Protein AF-A0A3B7PZ11-F1 (afdb_monomer)

Nearest PDB structures (foldseek):
  8v60-assembly1_D  TM=2.626E-01  e=8.264E+00  Homo sapiens

Structure (mmCIF, N/CA/C/O backbone):
data_AF-A0A3B7PZ11-F1
#
_entry.id   AF-A0A3B7PZ11-F1
#
loop_
_atom_site.group_PDB
_atom_site.id
_atom_site.type_symbol
_atom_site.label_atom_id
_atom_site.label_alt_id
_atom_site.label_comp_id
_atom_site.label_asym_id
_atom_site.label_entity_id
_atom_site.label_seq_id
_atom_site.pdbx_PDB_ins_code
_atom_site.Cartn_x
_atom_site.Cartn_y
_atom_site.Cartn_z
_atom_site.occupancy
_atom_site.B_iso_or_equiv
_atom_site.auth_seq_id
_atom_site.auth_comp_id
_atom_site.auth_asym_id
_atom_site.auth_atom_id
_atom_site.pdbx_PDB_model_num
ATOM 1 N N . MET A 1 1 ? 49.950 3.683 -164.966 1.00 52.75 1 MET A N 1
ATOM 2 C CA . MET A 1 1 ? 50.814 4.399 -163.999 1.00 52.75 1 MET A CA 1
ATOM 3 C C . MET A 1 1 ? 50.062 5.358 -163.050 1.00 52.75 1 MET A C 1
ATOM 5 O O . MET A 1 1 ? 50.729 6.029 -162.282 1.00 52.75 1 MET A O 1
ATOM 9 N N . SER A 1 2 ? 48.715 5.424 -163.021 1.00 56.78 2 SER A N 1
ATOM 10 C CA . SER A 1 2 ? 47.979 6.385 -162.155 1.00 56.78 2 SER A CA 1
ATOM 11 C C . SER A 1 2 ? 47.309 5.754 -160.908 1.00 56.78 2 SER A C 1
ATOM 13 O O . SER A 1 2 ? 47.241 6.388 -159.862 1.00 56.78 2 SER A O 1
ATOM 15 N N . ASN A 1 3 ? 46.941 4.463 -160.940 1.00 56.62 3 ASN A N 1
ATOM 16 C CA . ASN A 1 3 ? 46.213 3.809 -159.832 1.00 56.62 3 ASN A CA 1
ATOM 17 C C . ASN A 1 3 ? 47.068 3.421 -158.606 1.00 56.62 3 ASN A C 1
ATOM 19 O O . ASN A 1 3 ? 46.523 3.255 -157.521 1.00 56.62 3 ASN A O 1
ATOM 23 N N . ILE A 1 4 ? 48.394 3.295 -158.739 1.00 61.28 4 ILE A N 1
ATOM 24 C CA . ILE A 1 4 ? 49.280 2.899 -157.622 1.00 61.28 4 ILE A CA 1
ATOM 25 C C . ILE A 1 4 ? 49.532 4.081 -156.668 1.00 61.28 4 ILE A C 1
ATOM 27 O O . ILE A 1 4 ? 49.616 3.892 -155.457 1.00 61.28 4 ILE A O 1
ATOM 31 N N . LEU A 1 5 ? 49.568 5.314 -157.190 1.00 60.91 5 LEU A N 1
ATOM 32 C CA . LEU A 1 5 ? 49.802 6.520 -156.390 1.00 60.91 5 LEU A CA 1
ATOM 33 C C . LEU A 1 5 ? 48.615 6.836 -155.454 1.00 60.91 5 LEU A C 1
ATOM 35 O O . LEU A 1 5 ? 48.817 7.256 -154.318 1.00 60.91 5 LEU A O 1
ATOM 39 N N . LEU A 1 6 ? 47.381 6.574 -155.905 1.00 63.22 6 LEU A N 1
ATOM 40 C CA . LEU A 1 6 ? 46.156 6.788 -155.119 1.00 63.22 6 LEU A CA 1
ATOM 41 C C . LEU A 1 6 ? 46.027 5.817 -153.934 1.00 63.22 6 LEU A C 1
ATOM 43 O O . LEU A 1 6 ? 45.588 6.220 -152.859 1.00 63.22 6 LEU A O 1
ATOM 47 N N . ILE A 1 7 ? 46.457 4.561 -154.095 1.00 65.62 7 ILE A N 1
ATOM 48 C CA . ILE A 1 7 ? 46.409 3.549 -153.025 1.00 65.62 7 ILE A CA 1
ATOM 49 C C . ILE A 1 7 ? 47.420 3.879 -151.916 1.00 65.62 7 ILE A C 1
ATOM 51 O O . ILE A 1 7 ? 47.103 3.760 -150.733 1.00 65.62 7 ILE A O 1
ATOM 55 N N . ILE A 1 8 ? 48.613 4.361 -152.282 1.00 67.88 8 ILE A N 1
ATOM 56 C CA . ILE A 1 8 ? 49.648 4.768 -151.319 1.00 67.88 8 ILE A CA 1
ATOM 57 C C . ILE A 1 8 ? 49.211 6.021 -150.542 1.00 67.88 8 ILE A C 1
ATOM 59 O O . ILE A 1 8 ? 49.402 6.087 -149.327 1.00 67.88 8 ILE A O 1
ATOM 63 N N . LEU A 1 9 ? 48.561 6.984 -151.205 1.00 69.81 9 LEU A N 1
ATOM 64 C CA . LEU A 1 9 ? 48.049 8.193 -150.550 1.00 69.81 9 LEU A CA 1
ATOM 65 C C . LEU A 1 9 ? 46.901 7.881 -149.569 1.00 69.81 9 LEU A C 1
ATOM 67 O O . LEU A 1 9 ? 46.863 8.429 -148.469 1.00 69.81 9 LEU A O 1
ATOM 71 N N . ALA A 1 10 ? 46.002 6.958 -149.928 1.00 70.25 10 ALA A N 1
ATOM 72 C CA . ALA A 1 10 ? 44.918 6.509 -149.053 1.00 70.25 10 ALA A CA 1
ATOM 73 C C . ALA A 1 10 ? 45.436 5.735 -147.825 1.00 70.25 10 ALA A C 1
ATOM 75 O O . ALA A 1 10 ? 44.941 5.941 -146.717 1.00 70.25 10 ALA A O 1
ATOM 76 N N . ALA A 1 11 ? 46.468 4.899 -147.993 1.00 70.56 11 ALA A N 1
ATOM 77 C CA . ALA A 1 11 ? 47.117 4.192 -146.888 1.00 70.56 11 ALA A CA 1
ATOM 78 C C . ALA A 1 11 ? 47.858 5.150 -145.935 1.00 70.56 11 ALA A C 1
ATOM 80 O O . ALA A 1 11 ? 47.769 4.996 -144.716 1.00 70.56 11 ALA A O 1
ATOM 81 N N . ALA A 1 12 ? 48.527 6.179 -146.469 1.00 73.31 12 ALA A N 1
ATOM 82 C CA . ALA A 1 12 ? 49.166 7.218 -145.664 1.00 73.31 12 ALA A CA 1
ATOM 83 C C . ALA A 1 12 ? 48.137 8.045 -144.873 1.00 73.31 12 ALA A C 1
ATOM 85 O O . ALA A 1 12 ? 48.329 8.283 -143.683 1.00 73.31 12 ALA A O 1
ATOM 86 N N . PHE A 1 13 ? 47.010 8.417 -145.493 1.00 76.25 13 PHE A N 1
ATOM 87 C CA . PHE A 1 13 ? 45.931 9.145 -144.818 1.00 76.25 13 PHE A CA 1
ATOM 88 C C . PHE A 1 13 ? 45.241 8.289 -143.741 1.00 76.25 13 PHE A C 1
ATOM 90 O O . PHE A 1 13 ? 44.966 8.777 -142.646 1.00 76.25 13 PHE A O 1
ATOM 97 N N . ALA A 1 14 ? 45.037 6.992 -143.996 1.00 74.62 14 ALA A N 1
ATOM 98 C CA . ALA A 1 14 ? 44.527 6.044 -143.004 1.00 74.62 14 ALA A CA 1
ATOM 99 C C . ALA A 1 14 ? 45.494 5.858 -141.819 1.00 74.62 14 ALA A C 1
ATOM 101 O O . ALA A 1 14 ? 45.055 5.823 -140.669 1.00 74.62 14 ALA A O 1
ATOM 102 N N . GLY A 1 15 ? 46.807 5.805 -142.076 1.00 75.56 15 GLY A N 1
ATOM 103 C CA . GLY A 1 15 ? 47.838 5.759 -141.035 1.00 75.56 15 GLY A CA 1
ATOM 104 C C . GLY A 1 15 ? 47.880 7.030 -140.181 1.00 75.56 15 GLY A C 1
ATOM 105 O O . GLY A 1 15 ? 47.999 6.950 -138.959 1.00 75.56 15 GLY A O 1
ATOM 106 N N . LEU A 1 16 ? 47.701 8.198 -140.803 1.00 78.69 16 LEU A N 1
ATOM 107 C CA . LEU A 1 16 ? 47.657 9.495 -140.119 1.00 78.69 16 LEU A CA 1
ATOM 108 C C . LEU A 1 16 ? 46.388 9.631 -139.259 1.00 78.69 16 LEU A C 1
ATOM 110 O O . LEU A 1 16 ? 46.466 10.042 -138.103 1.00 78.69 16 LEU A O 1
ATOM 114 N N . LEU A 1 17 ? 45.236 9.175 -139.762 1.00 77.44 17 LEU A N 1
ATOM 115 C CA . LEU A 1 17 ? 43.990 9.093 -138.991 1.00 77.44 17 LEU A CA 1
ATOM 116 C C . LEU A 1 17 ? 44.086 8.105 -137.818 1.00 77.44 17 LEU A C 1
ATOM 118 O O . LEU A 1 17 ? 43.577 8.395 -136.734 1.00 77.44 17 LEU A O 1
ATOM 122 N N . TYR A 1 18 ? 44.755 6.962 -137.999 1.00 81.25 18 TYR A N 1
ATOM 123 C CA . TYR A 1 18 ? 45.006 6.003 -136.920 1.00 81.25 18 TYR A CA 1
ATOM 124 C C . TYR A 1 18 ? 45.940 6.585 -135.852 1.00 81.25 18 TYR A C 1
ATOM 126 O O . TYR A 1 18 ? 45.649 6.481 -134.661 1.00 81.25 18 TYR A O 1
ATOM 134 N N . ALA A 1 19 ? 47.013 7.270 -136.260 1.00 77.88 19 ALA A N 1
ATOM 135 C CA . ALA A 1 19 ? 47.926 7.956 -135.349 1.00 77.88 19 ALA A CA 1
ATOM 136 C C . ALA A 1 19 ? 47.226 9.083 -134.572 1.00 77.88 19 ALA A C 1
ATOM 138 O O . ALA A 1 19 ? 47.410 9.175 -133.360 1.00 77.88 19 ALA A O 1
ATOM 139 N N . CYS A 1 20 ? 46.370 9.881 -135.221 1.00 79.75 20 CYS A N 1
ATOM 140 C CA . CYS A 1 20 ? 45.550 10.896 -134.553 1.00 79.75 20 CYS A CA 1
ATOM 141 C C . CYS A 1 20 ? 44.561 10.277 -133.558 1.00 79.75 20 CYS A C 1
ATOM 143 O O . CYS A 1 20 ? 44.468 10.761 -132.432 1.00 79.75 20 CYS A O 1
ATOM 145 N N . ARG A 1 21 ? 43.876 9.180 -133.916 1.00 79.62 21 ARG A N 1
ATOM 146 C CA . ARG A 1 21 ? 42.999 8.450 -132.980 1.00 79.62 21 ARG A CA 1
ATOM 147 C C . ARG A 1 21 ? 43.772 7.892 -131.786 1.00 79.62 21 ARG A C 1
ATOM 149 O O . ARG A 1 21 ? 43.295 7.996 -130.660 1.00 79.62 21 ARG A O 1
ATOM 156 N N . LEU A 1 22 ? 44.967 7.348 -132.012 1.00 82.31 22 LEU A N 1
ATOM 157 C CA . LEU A 1 22 ? 45.831 6.822 -130.954 1.00 82.31 22 LEU A CA 1
ATOM 158 C C . LEU A 1 22 ? 46.336 7.939 -130.027 1.00 82.31 22 LEU A C 1
ATOM 160 O O . LEU A 1 22 ? 46.362 7.766 -128.810 1.00 82.31 22 LEU A O 1
ATOM 164 N N . LEU A 1 23 ? 46.713 9.094 -130.582 1.00 79.75 23 LEU A N 1
ATOM 165 C CA . LEU A 1 23 ? 47.108 10.275 -129.808 1.00 79.75 23 LEU A CA 1
ATOM 166 C C . LEU A 1 23 ? 45.938 10.825 -128.990 1.00 79.75 23 LEU A C 1
ATOM 168 O O . LEU A 1 23 ? 46.117 11.160 -127.822 1.00 79.75 23 LEU A O 1
ATOM 172 N N . GLN A 1 24 ? 44.740 10.858 -129.572 1.00 81.31 24 GLN A N 1
ATOM 173 C CA . GLN A 1 24 ? 43.522 11.293 -128.896 1.00 81.31 24 GLN A CA 1
ATOM 174 C C . GLN A 1 24 ? 43.133 10.334 -127.760 1.00 81.31 24 GLN A C 1
ATOM 176 O O . GLN A 1 24 ? 42.828 10.796 -126.664 1.00 81.31 24 GLN A O 1
ATOM 181 N N . GLN A 1 25 ? 43.245 9.015 -127.966 1.00 81.94 25 GLN A N 1
ATOM 182 C CA . GLN A 1 25 ? 43.071 8.012 -126.906 1.00 81.94 25 GLN A CA 1
ATOM 183 C C . GLN A 1 25 ? 44.105 8.165 -125.786 1.00 81.94 25 GLN A C 1
ATOM 185 O O . GLN A 1 25 ? 43.743 8.125 -124.613 1.00 81.94 25 GLN A O 1
ATOM 190 N N . LYS A 1 26 ? 45.385 8.382 -126.119 1.00 80.50 26 LYS A N 1
ATOM 191 C CA . LYS A 1 26 ? 46.429 8.644 -125.114 1.00 80.50 26 LYS A CA 1
ATOM 192 C C . LYS A 1 26 ? 46.150 9.922 -124.326 1.00 80.50 26 LYS A C 1
ATOM 194 O O . LYS A 1 26 ? 46.357 9.935 -123.118 1.00 80.50 26 LYS A O 1
ATOM 199 N N . HIS A 1 27 ? 45.663 10.974 -124.982 1.00 82.56 27 HIS A N 1
ATOM 200 C CA . HIS A 1 27 ? 45.311 12.228 -124.321 1.00 82.56 27 HIS A CA 1
ATOM 201 C C . HIS A 1 27 ? 44.108 12.062 -123.381 1.00 82.56 27 HIS A C 1
ATOM 203 O O . HIS A 1 27 ? 44.165 12.521 -122.245 1.00 82.56 27 HIS A O 1
ATOM 209 N N . GLN A 1 28 ? 43.071 11.332 -123.805 1.00 83.19 28 GLN A N 1
ATOM 210 C CA . GLN A 1 28 ? 41.925 10.983 -122.957 1.00 83.19 28 GLN A CA 1
ATOM 211 C C . GLN A 1 28 ? 42.337 10.126 -121.753 1.00 83.19 28 GLN A C 1
ATOM 213 O O . GLN A 1 28 ? 41.872 10.366 -120.643 1.00 83.19 28 GLN A O 1
ATOM 218 N N . LEU A 1 29 ? 43.241 9.160 -121.947 1.00 84.81 29 LEU A N 1
ATOM 219 C CA . LEU A 1 29 ? 43.759 8.324 -120.861 1.00 84.81 29 LEU A CA 1
ATOM 220 C C . LEU A 1 29 ? 44.586 9.159 -119.875 1.00 84.81 29 LEU A C 1
ATOM 222 O O . LEU A 1 29 ? 44.398 9.031 -118.671 1.00 84.81 29 LEU A O 1
ATOM 226 N N . LEU A 1 30 ? 45.445 10.059 -120.364 1.00 83.62 30 LEU A N 1
ATOM 227 C CA . LEU A 1 30 ? 46.204 10.984 -119.516 1.00 83.62 30 LEU A CA 1
ATOM 228 C C . LEU A 1 30 ? 45.288 11.923 -118.720 1.00 83.62 30 LEU A C 1
ATOM 230 O O . LEU A 1 30 ? 45.523 12.118 -117.531 1.00 83.62 30 LEU A O 1
ATOM 234 N N . GLN A 1 31 ? 44.228 12.452 -119.336 1.00 85.31 31 GLN A N 1
ATOM 235 C CA . GLN A 1 31 ? 43.225 13.268 -118.644 1.00 85.31 31 GLN A CA 1
ATOM 236 C C . GLN A 1 31 ? 42.484 12.462 -117.573 1.00 85.31 31 GLN A C 1
ATOM 238 O O . GLN A 1 31 ? 42.406 12.911 -116.434 1.00 85.31 31 GLN A O 1
ATOM 243 N N . ALA A 1 32 ? 42.033 11.244 -117.888 1.00 85.50 32 ALA A N 1
ATOM 244 C CA . ALA A 1 32 ? 41.387 10.361 -116.917 1.00 85.50 32 ALA A CA 1
ATOM 245 C C . ALA A 1 32 ? 42.328 9.986 -115.757 1.00 85.50 32 ALA A C 1
ATOM 247 O O . ALA A 1 32 ? 41.913 9.952 -114.600 1.00 85.50 32 ALA A O 1
ATOM 248 N N . LEU A 1 33 ? 43.613 9.748 -116.040 1.00 87.06 33 LEU A N 1
ATOM 249 C CA . LEU A 1 33 ? 44.626 9.476 -115.020 1.00 87.06 33 LEU A CA 1
ATOM 250 C C . LEU A 1 33 ? 44.852 10.699 -114.119 1.00 87.06 33 LEU A C 1
ATOM 252 O O . LEU A 1 33 ? 44.964 10.555 -112.904 1.00 87.06 33 LEU A O 1
ATOM 256 N N . GLN A 1 34 ? 44.891 11.898 -114.700 1.00 89.06 34 GLN A N 1
ATOM 257 C CA . GLN A 1 34 ? 45.070 13.148 -113.966 1.00 89.06 34 GLN A CA 1
ATOM 258 C C . GLN A 1 34 ? 43.835 13.502 -113.129 1.00 89.06 34 GLN A C 1
ATOM 260 O O . GLN A 1 34 ? 43.978 13.928 -111.986 1.00 89.06 34 GLN A O 1
ATOM 265 N N . GLU A 1 35 ? 42.628 13.261 -113.642 1.00 88.31 35 GLU A N 1
ATOM 266 C CA . GLU A 1 35 ? 41.387 13.364 -112.871 1.00 88.31 35 GLU A CA 1
ATOM 267 C C . GLU A 1 35 ? 41.363 12.374 -111.707 1.00 88.31 35 GLU A C 1
ATOM 269 O O . GLU A 1 35 ? 41.045 12.770 -110.588 1.00 88.31 35 GLU A O 1
ATOM 274 N N . ASN A 1 36 ? 41.761 11.118 -111.927 1.00 90.19 36 ASN A N 1
ATOM 275 C CA . ASN A 1 36 ? 41.859 10.119 -110.862 1.00 90.19 36 ASN A CA 1
ATOM 276 C C . ASN A 1 36 ? 42.898 10.511 -109.808 1.00 90.19 36 ASN A C 1
ATOM 278 O O . ASN A 1 36 ? 42.631 10.391 -108.616 1.00 90.19 36 ASN A O 1
ATOM 282 N N . PHE A 1 37 ? 44.058 11.026 -110.224 1.00 90.94 37 PHE A N 1
ATOM 283 C CA . PHE A 1 37 ? 45.081 11.506 -109.297 1.00 90.94 37 PHE A CA 1
ATOM 284 C C . PHE A 1 37 ? 44.584 12.707 -108.482 1.00 90.94 37 PHE A C 1
ATOM 286 O O . PHE A 1 37 ? 44.794 12.767 -107.273 1.00 90.94 37 PHE A O 1
ATOM 293 N N . ASN A 1 38 ? 43.868 13.639 -109.116 1.00 90.19 38 ASN A N 1
ATOM 294 C CA . ASN A 1 38 ? 43.260 14.779 -108.434 1.00 90.19 38 ASN A CA 1
ATOM 295 C C . ASN A 1 38 ? 42.155 14.346 -107.457 1.00 90.19 38 ASN A C 1
ATOM 297 O O . ASN A 1 38 ? 42.093 14.881 -106.352 1.00 90.19 38 ASN A O 1
ATOM 301 N N . ARG A 1 39 ? 41.322 13.360 -107.826 1.00 91.12 39 ARG A N 1
ATOM 302 C CA . ARG A 1 39 ? 40.312 12.765 -106.934 1.00 91.12 39 ARG A CA 1
ATOM 303 C C . ARG A 1 39 ? 40.964 12.092 -105.734 1.00 91.12 39 ARG A C 1
ATOM 305 O O . ARG A 1 39 ? 40.633 12.454 -104.615 1.00 91.12 39 ARG A O 1
ATOM 312 N N . ALA A 1 40 ? 41.954 11.229 -105.958 1.00 87.56 40 ALA A N 1
ATOM 313 C CA . ALA A 1 40 ? 42.695 10.568 -104.886 1.00 87.56 40 ALA A CA 1
ATOM 314 C C . ALA A 1 40 ? 43.374 11.580 -103.947 1.00 87.56 40 ALA A C 1
ATOM 316 O O . ALA A 1 40 ? 43.387 11.401 -102.734 1.00 87.56 40 ALA A O 1
ATOM 317 N N . ARG A 1 41 ? 43.901 12.687 -104.489 1.00 91.44 41 ARG A N 1
ATOM 318 C CA . ARG A 1 41 ? 44.492 13.767 -103.689 1.00 91.44 41 ARG A CA 1
ATOM 319 C C . ARG A 1 41 ? 43.443 14.524 -102.868 1.00 91.44 41 ARG A C 1
ATOM 321 O O . ARG A 1 41 ? 43.722 14.898 -101.732 1.00 91.44 41 ARG A O 1
ATOM 328 N N . CYS A 1 42 ? 42.250 14.734 -103.423 1.00 91.19 42 CYS A N 1
ATOM 329 C CA . CYS A 1 42 ? 41.131 15.342 -102.709 1.00 91.19 42 CYS A CA 1
ATOM 330 C C . CYS A 1 42 ? 40.619 14.421 -101.590 1.00 91.19 42 CYS A C 1
ATOM 332 O O . CYS A 1 42 ? 40.499 14.869 -100.453 1.00 91.19 42 CYS A O 1
ATOM 334 N N . GLU A 1 43 ? 40.424 13.134 -101.871 1.00 92.31 43 GLU A N 1
ATOM 335 C CA . GLU A 1 43 ? 40.044 12.120 -100.879 1.00 92.31 43 GLU A CA 1
ATOM 336 C C . GLU A 1 43 ? 41.079 12.013 -99.755 1.00 92.31 43 GLU A C 1
ATOM 338 O O . GLU A 1 43 ? 40.713 12.029 -98.582 1.00 92.31 43 GLU A O 1
ATOM 343 N N . LEU A 1 44 ? 42.376 12.002 -100.087 1.00 92.06 44 LEU A N 1
ATOM 344 C CA . LEU A 1 44 ? 43.445 12.000 -99.088 1.00 92.06 44 LEU A CA 1
ATOM 345 C C . LEU A 1 44 ? 43.369 13.241 -98.189 1.00 92.06 44 LEU A C 1
ATOM 347 O O . LEU A 1 44 ? 43.416 13.111 -96.971 1.00 92.06 44 LEU A O 1
ATOM 351 N N . SER A 1 45 ? 43.170 14.429 -98.771 1.00 90.00 45 SER A N 1
ATOM 352 C CA . SER A 1 45 ? 43.031 15.666 -97.989 1.00 90.00 45 SER A CA 1
ATOM 353 C C . SER A 1 45 ? 41.783 15.675 -97.094 1.00 90.00 45 SER A C 1
ATOM 355 O O . SER A 1 45 ? 41.823 16.196 -95.981 1.00 90.00 45 SER A O 1
ATOM 357 N N . GLN A 1 46 ? 40.681 15.064 -97.545 1.00 92.81 46 GLN A N 1
ATOM 358 C CA . GLN A 1 46 ? 39.462 14.911 -96.747 1.00 92.81 46 GLN A CA 1
ATOM 359 C C . GLN A 1 46 ? 39.681 13.936 -95.589 1.00 92.81 46 GLN A C 1
ATOM 361 O O . GLN A 1 46 ? 39.280 14.230 -94.465 1.00 92.81 46 GLN A O 1
ATOM 366 N N . HIS A 1 47 ? 40.358 12.813 -95.830 1.00 90.44 47 HIS A N 1
ATOM 367 C CA . HIS A 1 47 ? 40.723 11.865 -94.780 1.00 90.44 47 HIS A CA 1
ATOM 368 C C . HIS A 1 47 ? 41.705 12.462 -93.766 1.00 90.44 47 HIS A C 1
ATOM 370 O O . HIS A 1 47 ? 41.554 12.226 -92.569 1.00 90.44 47 HIS A O 1
ATOM 376 N N . GLU A 1 48 ? 42.673 13.268 -94.206 1.00 91.56 48 GLU A N 1
ATOM 377 C CA . GLU A 1 48 ? 43.573 14.004 -93.311 1.00 91.56 48 GLU A CA 1
ATOM 378 C C . GLU A 1 48 ? 42.800 15.002 -92.435 1.00 91.56 48 GLU A C 1
ATOM 380 O O . GLU A 1 48 ? 43.024 15.053 -91.223 1.00 91.56 48 GLU A O 1
ATOM 385 N N . ALA A 1 49 ? 41.840 15.737 -93.009 1.00 90.12 49 ALA A N 1
ATOM 386 C CA . ALA A 1 49 ? 40.976 16.649 -92.260 1.00 90.12 49 ALA A CA 1
ATOM 387 C C . ALA A 1 49 ? 40.101 15.907 -91.232 1.00 90.12 49 ALA A C 1
ATOM 389 O O . ALA A 1 49 ? 40.072 16.292 -90.064 1.00 90.12 49 ALA A O 1
ATOM 390 N N . GLN A 1 50 ? 39.463 14.802 -91.634 1.00 92.19 50 GLN A N 1
ATOM 391 C CA . GLN A 1 50 ? 38.671 13.944 -90.742 1.00 92.19 50 GLN A CA 1
ATOM 392 C C . GLN A 1 50 ? 39.523 13.333 -89.626 1.00 92.19 50 GLN A C 1
ATOM 394 O O . GLN A 1 50 ? 39.101 13.291 -88.473 1.00 92.19 50 GLN A O 1
ATOM 399 N N . SER A 1 51 ? 40.744 12.887 -89.933 1.00 90.44 51 SER A N 1
ATOM 400 C CA . SER A 1 51 ? 41.672 12.388 -88.916 1.00 90.44 51 SER A CA 1
ATOM 401 C C . SER A 1 51 ? 42.083 13.492 -87.941 1.00 90.44 51 SER A C 1
ATOM 403 O O . SER A 1 51 ? 42.283 13.206 -86.761 1.00 90.44 51 SER A O 1
ATOM 405 N N . GLY A 1 52 ? 42.218 14.734 -88.412 1.00 91.81 52 GLY A N 1
ATOM 406 C CA . GLY A 1 52 ? 42.470 15.900 -87.569 1.00 91.81 52 GLY A CA 1
ATOM 407 C C . GLY A 1 52 ? 41.314 16.187 -86.610 1.00 91.81 52 GLY A C 1
ATOM 408 O O . GLY A 1 52 ? 41.544 16.356 -85.412 1.00 91.81 52 GLY A O 1
ATOM 409 N N . GLU A 1 53 ? 40.080 16.178 -87.116 1.00 93.31 53 GLU A N 1
ATOM 410 C CA . GLU A 1 53 ? 38.861 16.383 -86.326 1.00 93.31 53 GLU A CA 1
ATOM 411 C C . GLU A 1 53 ? 38.669 15.274 -85.282 1.00 93.31 53 GLU A C 1
ATOM 413 O O . GLU A 1 53 ? 38.513 15.556 -84.094 1.00 93.31 53 GLU A O 1
ATOM 418 N N . LEU A 1 54 ? 38.823 14.010 -85.681 1.00 92.44 54 LEU A N 1
ATOM 419 C CA . LEU A 1 54 ? 38.724 12.872 -84.767 1.00 92.44 54 LEU A CA 1
ATOM 420 C C . LEU A 1 54 ? 39.807 12.914 -83.675 1.00 92.44 54 LEU A C 1
ATOM 422 O O . LEU A 1 54 ? 39.540 12.629 -82.508 1.00 92.44 54 LEU A O 1
ATOM 426 N N . ASN A 1 55 ? 41.037 13.311 -84.018 1.00 94.00 55 ASN A N 1
ATOM 427 C CA . ASN A 1 55 ? 42.108 13.490 -83.033 1.00 94.00 55 ASN A CA 1
ATOM 428 C C . ASN A 1 55 ? 41.800 14.619 -82.041 1.00 94.00 55 ASN A C 1
ATOM 430 O O . ASN A 1 55 ? 42.138 14.513 -80.855 1.00 94.00 55 ASN A O 1
ATOM 434 N N . TYR A 1 56 ? 41.151 15.689 -82.502 1.00 93.62 56 TYR A N 1
ATOM 435 C CA . TYR A 1 56 ? 40.680 16.756 -81.630 1.00 93.62 56 TYR A CA 1
ATOM 436 C C . TYR A 1 56 ? 39.605 16.245 -80.659 1.00 93.62 56 TYR A C 1
ATOM 438 O O . TYR A 1 56 ? 39.741 16.448 -79.450 1.00 93.62 56 TYR A O 1
ATOM 446 N N . GLU A 1 57 ? 38.607 15.502 -81.142 1.00 94.19 57 GLU A N 1
ATOM 447 C CA . GLU A 1 57 ? 37.569 14.892 -80.297 1.00 94.19 57 GLU A CA 1
ATOM 448 C C . GLU A 1 57 ? 38.148 13.921 -79.260 1.00 94.19 57 GLU A C 1
ATOM 450 O O . GLU A 1 57 ? 37.827 14.009 -78.073 1.00 94.19 57 GLU A O 1
ATOM 455 N N . ILE A 1 58 ? 39.073 13.045 -79.668 1.00 94.38 58 ILE A N 1
ATOM 456 C CA . ILE A 1 58 ? 39.782 12.128 -78.760 1.00 94.38 58 ILE A CA 1
ATOM 457 C C . ILE A 1 58 ? 40.519 12.909 -77.667 1.00 94.38 58 ILE A C 1
ATOM 459 O O . ILE A 1 58 ? 40.535 12.502 -76.500 1.00 94.38 58 ILE A O 1
ATOM 463 N N . THR A 1 59 ? 41.124 14.043 -78.022 1.00 93.44 59 THR A N 1
ATOM 464 C CA . THR A 1 59 ? 41.832 14.897 -77.063 1.00 93.44 59 THR A CA 1
ATOM 465 C C . THR A 1 59 ? 40.859 15.549 -76.079 1.00 93.44 59 THR A C 1
ATOM 467 O O . THR A 1 59 ? 41.119 15.538 -74.875 1.00 93.44 59 THR A O 1
ATOM 470 N N . GLN A 1 60 ? 39.712 16.044 -76.552 1.00 94.19 60 GLN A N 1
ATOM 471 C CA . GLN A 1 60 ? 38.661 16.604 -75.695 1.00 94.19 60 GLN A CA 1
ATOM 472 C C . GLN A 1 60 ? 38.099 15.561 -74.724 1.00 94.19 60 GLN A C 1
ATOM 474 O O . GLN A 1 60 ? 38.058 15.798 -73.515 1.00 94.19 60 GLN A O 1
ATOM 479 N N . LEU A 1 61 ? 37.752 14.371 -75.219 1.00 93.38 61 LEU A N 1
ATOM 480 C CA . LEU A 1 61 ? 37.268 13.266 -74.388 1.00 93.38 61 LEU A CA 1
ATOM 481 C C . LEU A 1 61 ? 38.306 12.838 -73.346 1.00 93.38 61 LEU A C 1
ATOM 483 O O . LEU A 1 61 ? 37.955 12.548 -72.204 1.00 93.38 61 LEU A O 1
ATOM 487 N N . ARG A 1 62 ? 39.600 12.856 -73.690 1.00 95.00 62 ARG A N 1
ATOM 488 C CA . ARG A 1 62 ? 40.681 12.571 -72.736 1.00 95.00 62 ARG A CA 1
ATOM 489 C C . ARG A 1 62 ? 40.755 13.612 -71.618 1.00 95.00 62 ARG A C 1
ATOM 491 O O . ARG A 1 62 ? 40.962 13.233 -70.465 1.00 95.00 62 ARG A O 1
ATOM 498 N N . ILE A 1 63 ? 40.591 14.895 -71.940 1.00 92.88 63 ILE A N 1
ATOM 499 C CA . ILE A 1 63 ? 40.573 15.984 -70.950 1.00 92.88 63 ILE A CA 1
ATOM 500 C C . ILE A 1 63 ? 39.343 15.868 -70.040 1.00 92.88 63 ILE A C 1
ATOM 502 O O . ILE A 1 63 ? 39.447 16.060 -68.830 1.00 92.88 63 ILE A O 1
ATOM 506 N N . GLN A 1 64 ? 38.183 15.504 -70.586 1.00 94.38 64 GLN A N 1
ATOM 507 C CA . GLN A 1 64 ? 36.987 15.249 -69.781 1.00 94.38 64 GLN A CA 1
ATOM 508 C C . GLN A 1 64 ? 37.175 14.031 -68.870 1.00 94.38 64 GLN A C 1
ATOM 510 O O . GLN A 1 64 ? 36.917 14.106 -67.674 1.00 94.38 64 GLN A O 1
ATOM 515 N N . ALA A 1 65 ? 37.702 12.924 -69.395 1.00 91.00 65 ALA A N 1
ATOM 516 C CA . ALA A 1 65 ? 37.981 11.735 -68.597 1.00 91.00 65 ALA A CA 1
ATOM 517 C C . ALA A 1 65 ? 38.990 12.021 -67.471 1.00 91.00 65 ALA A C 1
ATOM 519 O O . ALA A 1 65 ? 38.830 11.521 -66.355 1.00 91.00 65 ALA A O 1
ATOM 520 N N . SER A 1 66 ? 40.012 12.846 -67.726 1.00 89.31 66 SER A N 1
ATOM 521 C CA . SER A 1 66 ? 40.962 13.243 -66.685 1.00 89.31 66 SER A CA 1
ATOM 522 C C . SER A 1 66 ? 40.328 14.162 -65.640 1.00 89.31 66 SER A C 1
ATOM 524 O O . SER A 1 66 ? 40.573 13.964 -64.449 1.00 89.31 66 SER A O 1
ATOM 526 N N . SER A 1 67 ? 39.478 15.114 -66.037 1.00 91.31 67 SER A N 1
ATOM 527 C CA . SER A 1 67 ? 38.796 16.013 -65.098 1.00 91.31 67 SER A CA 1
ATOM 528 C C . SER A 1 67 ? 37.795 15.265 -64.210 1.00 91.31 67 SER A C 1
ATOM 530 O O . SER A 1 67 ? 37.813 15.445 -62.990 1.00 91.31 67 SER A O 1
ATOM 532 N N . LEU A 1 68 ? 37.016 14.344 -64.785 1.00 89.62 68 LEU A N 1
ATOM 533 C CA . LEU A 1 68 ? 36.136 13.424 -64.059 1.00 89.62 68 LEU A CA 1
ATOM 534 C C . LEU A 1 68 ? 36.924 12.535 -63.094 1.00 89.62 68 LEU A C 1
ATOM 536 O O . LEU A 1 68 ? 36.526 12.378 -61.943 1.00 89.62 68 LEU A O 1
ATOM 540 N N . LYS A 1 69 ? 38.084 12.009 -63.508 1.00 89.88 69 LYS A N 1
ATOM 541 C CA . LYS A 1 69 ? 38.958 11.219 -62.626 1.00 89.88 69 LYS A CA 1
ATOM 542 C C . LYS A 1 69 ? 39.485 12.038 -61.446 1.00 89.88 69 LYS A C 1
ATOM 544 O O . LYS A 1 69 ? 39.553 11.533 -60.329 1.00 89.88 69 LYS A O 1
ATOM 549 N N . VAL A 1 70 ? 39.835 13.306 -61.664 1.00 87.50 70 VAL A N 1
ATOM 550 C CA . VAL A 1 70 ? 40.248 14.213 -60.582 1.00 87.50 70 VAL A CA 1
ATOM 551 C C . VAL A 1 70 ? 39.089 14.486 -59.624 1.00 87.50 70 VAL A C 1
ATOM 553 O O . VAL A 1 70 ? 39.297 14.463 -58.414 1.00 87.50 70 VAL A O 1
ATOM 556 N N . GLN A 1 71 ? 37.873 14.712 -60.128 1.00 86.56 71 GLN A N 1
ATOM 557 C CA . GLN A 1 71 ? 36.687 14.867 -59.280 1.00 86.56 71 GLN A CA 1
ATOM 558 C C . GLN A 1 71 ? 36.393 13.593 -58.481 1.00 86.56 71 GLN A C 1
ATOM 560 O O . GLN A 1 71 ? 36.190 13.674 -57.273 1.00 86.56 71 GLN A O 1
ATOM 565 N N . LEU A 1 72 ? 36.468 12.419 -59.111 1.00 87.31 72 LEU A N 1
ATOM 566 C CA . LEU A 1 72 ? 36.305 11.128 -58.443 1.00 87.31 72 LEU A CA 1
ATOM 567 C C . LEU A 1 72 ? 37.321 10.950 -57.306 1.00 87.31 72 LEU A C 1
ATOM 569 O O . LEU A 1 72 ? 36.939 10.567 -56.207 1.00 87.31 72 LEU A O 1
ATOM 573 N N . ASN A 1 73 ? 38.590 11.298 -57.534 1.00 84.25 73 ASN A N 1
ATOM 574 C CA . ASN A 1 73 ? 39.628 11.243 -56.501 1.00 84.25 73 ASN A CA 1
ATOM 575 C C . ASN A 1 73 ? 39.388 12.238 -55.356 1.00 84.25 73 ASN A C 1
ATOM 577 O O . ASN A 1 73 ? 39.789 11.976 -54.227 1.00 84.25 73 ASN A O 1
ATOM 581 N N . LYS A 1 74 ? 38.747 13.386 -55.618 1.00 82.31 74 LYS A N 1
ATOM 582 C CA . LYS A 1 74 ? 38.315 14.296 -54.545 1.00 82.31 74 LYS A CA 1
ATOM 583 C C . LYS A 1 74 ? 37.198 13.662 -53.715 1.00 82.31 74 LYS A C 1
ATOM 585 O O . LYS A 1 74 ? 37.245 13.746 -52.497 1.00 82.31 74 LYS A O 1
ATOM 590 N N . PHE A 1 75 ? 36.232 12.996 -54.349 1.00 81.75 75 PHE A N 1
ATOM 591 C CA . PHE A 1 75 ? 35.141 12.320 -53.639 1.00 81.75 75 PHE A CA 1
ATOM 592 C C . PHE A 1 75 ? 35.589 11.048 -52.909 1.00 81.75 75 PHE A C 1
ATOM 594 O O . PHE A 1 75 ? 35.100 10.781 -51.816 1.00 81.75 75 PHE A O 1
ATOM 601 N N . SER A 1 76 ? 36.570 10.308 -53.437 1.00 77.50 76 SER A N 1
ATOM 602 C CA . SER A 1 76 ? 37.107 9.109 -52.778 1.00 77.50 76 SER A CA 1
ATOM 603 C C . SER A 1 76 ? 37.749 9.420 -51.427 1.00 77.50 76 SER A C 1
ATOM 605 O O . SER A 1 76 ? 37.793 8.556 -50.555 1.00 77.50 76 SER A O 1
ATOM 607 N N . GLN A 1 77 ? 38.221 10.657 -51.224 1.00 79.94 77 GLN A N 1
ATOM 608 C CA . GLN A 1 77 ? 38.726 11.100 -49.927 1.00 79.94 77 GLN A CA 1
ATOM 609 C C . GLN A 1 77 ? 37.653 11.031 -48.840 1.00 79.94 77 GLN A C 1
ATOM 611 O O . GLN A 1 77 ? 38.022 10.862 -47.689 1.00 79.94 77 GLN A O 1
ATOM 616 N N . TYR A 1 78 ? 36.361 11.087 -49.176 1.00 84.56 78 TYR A N 1
ATOM 617 C CA . TYR A 1 78 ? 35.248 11.074 -48.221 1.00 84.56 78 TYR A CA 1
ATOM 618 C C . TYR A 1 78 ? 34.687 9.677 -47.917 1.00 84.56 78 TYR A C 1
ATOM 620 O O . TYR A 1 78 ? 33.707 9.573 -47.185 1.00 84.56 78 TYR A O 1
ATOM 628 N N . GLN A 1 79 ? 35.304 8.596 -48.409 1.00 83.44 79 GLN A N 1
ATOM 629 C CA . GLN A 1 79 ? 34.842 7.228 -48.126 1.00 83.44 79 GLN A CA 1
ATOM 630 C C . GLN A 1 79 ? 34.746 6.942 -46.616 1.00 83.44 79 GLN A C 1
ATOM 632 O O . GLN A 1 79 ? 33.769 6.367 -46.148 1.00 83.44 79 GLN A O 1
ATOM 637 N N . HIS A 1 80 ? 35.708 7.448 -45.841 1.00 85.62 80 HIS A N 1
ATOM 638 C CA . HIS A 1 80 ? 35.719 7.309 -44.386 1.00 85.62 80 HIS A CA 1
ATOM 639 C C . HIS A 1 80 ? 34.495 7.944 -43.706 1.00 85.62 80 HIS A C 1
ATOM 641 O O . HIS A 1 80 ? 34.089 7.478 -42.649 1.00 85.62 80 HIS A O 1
ATOM 647 N N . VAL A 1 81 ? 33.893 8.988 -44.289 1.00 86.38 81 VAL A N 1
ATOM 648 C CA . VAL A 1 81 ? 32.681 9.619 -43.741 1.00 86.38 81 VAL A CA 1
ATOM 649 C C . VAL A 1 81 ? 31.488 8.675 -43.877 1.00 86.38 81 VAL A C 1
ATOM 651 O O . VAL A 1 81 ? 30.751 8.500 -42.914 1.00 86.38 81 VAL A O 1
ATOM 654 N N . VAL A 1 82 ? 31.350 8.006 -45.026 1.00 86.19 82 VAL A N 1
ATOM 655 C CA . VAL A 1 82 ? 30.294 7.006 -45.264 1.00 86.19 82 VAL A CA 1
ATOM 656 C C . VAL A 1 82 ? 30.449 5.815 -44.315 1.00 86.19 82 VAL A C 1
ATOM 658 O O . VAL A 1 82 ? 29.473 5.360 -43.716 1.00 86.19 82 VAL A O 1
ATOM 661 N N . ASP A 1 83 ? 31.684 5.352 -44.118 1.00 89.44 83 ASP A N 1
ATOM 662 C CA . ASP A 1 83 ? 31.976 4.249 -43.200 1.00 89.44 83 ASP A CA 1
ATOM 663 C C . ASP A 1 83 ? 31.662 4.644 -41.739 1.00 89.44 83 ASP A C 1
ATOM 665 O O . ASP A 1 83 ? 31.089 3.856 -40.979 1.00 89.44 83 ASP A O 1
ATOM 669 N N . ILE A 1 84 ? 31.970 5.889 -41.343 1.00 89.25 84 ILE A N 1
ATOM 670 C CA . ILE A 1 84 ? 31.610 6.440 -40.027 1.00 89.25 84 ILE A CA 1
ATOM 671 C C . ILE A 1 84 ? 30.089 6.551 -39.877 1.00 89.25 84 ILE A C 1
ATOM 673 O O . ILE A 1 84 ? 29.567 6.195 -38.822 1.00 89.25 84 ILE A O 1
ATOM 677 N N . GLU A 1 85 ? 29.358 7.002 -40.898 1.00 92.88 85 GLU A N 1
ATOM 678 C CA . GLU A 1 85 ? 27.893 7.074 -40.860 1.00 92.88 85 GLU A CA 1
ATOM 679 C C . GLU A 1 85 ? 27.268 5.692 -40.646 1.00 92.88 85 GLU A C 1
ATOM 681 O O . GLU A 1 85 ? 26.424 5.525 -39.762 1.00 92.88 85 GLU A O 1
ATOM 686 N N . GLN A 1 86 ? 27.727 4.673 -41.379 1.00 92.44 86 GLN A N 1
ATOM 687 C CA . GLN A 1 86 ? 27.285 3.290 -41.176 1.00 92.44 86 GLN A CA 1
ATOM 688 C C . GLN A 1 86 ? 27.631 2.769 -39.780 1.00 92.44 86 GLN A C 1
ATOM 690 O O . GLN A 1 86 ? 26.804 2.111 -39.136 1.00 92.44 86 GLN A O 1
ATOM 695 N N . TYR A 1 87 ? 28.823 3.087 -39.275 1.00 93.75 87 TYR A N 1
ATOM 696 C CA . TYR A 1 87 ? 29.216 2.732 -37.917 1.00 93.75 87 TYR A CA 1
ATOM 697 C C . TYR A 1 87 ? 28.308 3.396 -36.871 1.00 93.75 87 TYR A C 1
ATOM 699 O O . TYR A 1 87 ? 27.804 2.715 -35.977 1.00 93.75 87 TYR A O 1
ATOM 707 N N . VAL A 1 88 ? 28.033 4.697 -36.997 1.00 94.19 88 VAL A N 1
ATOM 708 C CA . VAL A 1 88 ? 27.147 5.444 -36.089 1.00 94.19 88 VAL A CA 1
ATOM 709 C C . VAL A 1 88 ? 25.725 4.887 -36.127 1.00 94.19 88 VAL A C 1
ATOM 711 O O . VAL A 1 88 ? 25.135 4.676 -35.068 1.00 94.19 88 VAL A O 1
ATOM 714 N N . LEU A 1 89 ? 25.189 4.582 -37.314 1.00 94.81 89 LEU A N 1
ATOM 715 C CA . LEU A 1 89 ? 23.877 3.943 -37.463 1.00 94.81 89 LEU A CA 1
ATOM 716 C C . LEU A 1 89 ? 23.830 2.589 -36.750 1.00 94.81 89 LEU A C 1
ATOM 718 O O . LEU A 1 89 ? 22.905 2.322 -35.984 1.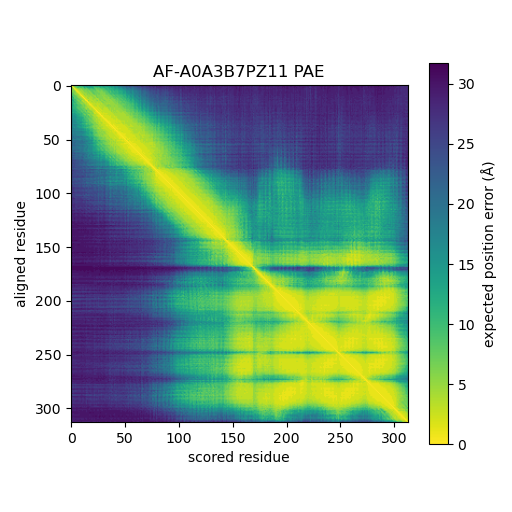00 94.81 89 LEU A O 1
ATOM 722 N N . THR A 1 90 ? 24.858 1.763 -36.934 1.00 94.44 90 THR A N 1
ATOM 723 C CA . THR A 1 90 ? 24.950 0.450 -36.282 1.00 94.44 90 THR A CA 1
ATOM 724 C C . THR A 1 90 ? 25.031 0.588 -34.763 1.00 94.44 90 THR A C 1
ATOM 726 O O . THR A 1 90 ? 24.324 -0.109 -34.036 1.00 94.44 90 THR A O 1
ATOM 729 N N . ARG A 1 91 ? 25.849 1.521 -34.259 1.00 94.44 91 ARG A N 1
ATOM 730 C CA . ARG A 1 91 ? 25.972 1.790 -32.819 1.00 94.44 91 ARG A CA 1
ATOM 731 C C . ARG A 1 91 ? 24.674 2.317 -32.221 1.00 94.44 91 ARG A C 1
ATOM 733 O O . ARG A 1 91 ? 24.340 1.930 -31.106 1.00 94.44 91 ARG A O 1
ATOM 740 N N . ARG A 1 92 ? 23.932 3.148 -32.955 1.00 94.88 92 ARG A N 1
ATOM 741 C CA . ARG A 1 92 ? 22.615 3.633 -32.534 1.00 94.88 92 ARG A CA 1
ATOM 742 C C . ARG A 1 92 ? 21.612 2.489 -32.426 1.00 94.88 92 ARG A C 1
ATOM 744 O O . ARG A 1 92 ? 20.997 2.349 -31.382 1.00 94.88 92 ARG A O 1
ATOM 751 N N . LEU A 1 93 ? 21.526 1.623 -33.437 1.00 95.06 93 LEU A N 1
ATOM 752 C CA . LEU A 1 93 ? 20.647 0.447 -33.398 1.00 95.06 93 LEU A CA 1
ATOM 753 C C . LEU A 1 93 ? 20.994 -0.501 -32.240 1.00 95.06 93 LEU A C 1
ATOM 755 O O . LEU A 1 93 ? 20.100 -1.015 -31.573 1.00 95.06 93 LEU A O 1
ATOM 759 N N . GLN A 1 94 ? 22.285 -0.709 -31.966 1.00 93.94 94 GLN A N 1
ATOM 760 C CA . GLN A 1 94 ? 22.734 -1.491 -30.810 1.00 93.94 94 GLN A CA 1
ATOM 761 C C . GLN A 1 94 ? 22.343 -0.834 -29.482 1.00 93.94 94 GLN A C 1
ATOM 763 O O . GLN A 1 94 ? 21.898 -1.529 -28.572 1.00 93.94 94 GLN A O 1
ATOM 768 N N . ALA A 1 95 ? 22.503 0.487 -29.364 1.00 93.31 95 ALA A N 1
ATOM 769 C CA . ALA A 1 95 ? 22.108 1.229 -28.173 1.00 93.31 95 ALA A CA 1
ATOM 770 C C . ALA A 1 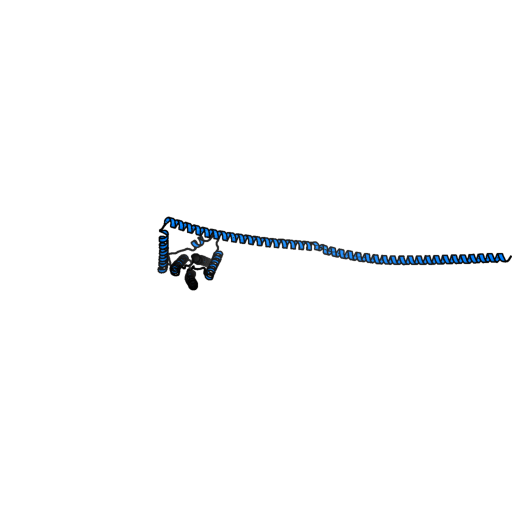95 ? 20.590 1.168 -27.954 1.00 93.31 95 ALA A C 1
ATOM 772 O O . ALA A 1 95 ? 20.158 0.852 -26.849 1.00 93.31 95 ALA A O 1
ATOM 773 N N . ASP A 1 96 ? 19.796 1.379 -29.005 1.00 94.25 96 ASP A N 1
ATOM 774 C CA . ASP A 1 96 ? 18.335 1.291 -28.956 1.00 94.25 96 ASP A CA 1
ATOM 775 C C . ASP A 1 96 ? 17.892 -0.127 -28.555 1.00 94.25 96 ASP A C 1
ATOM 777 O O . ASP A 1 96 ? 17.085 -0.292 -27.643 1.00 94.25 96 ASP A O 1
ATOM 781 N N . SER A 1 97 ? 18.497 -1.167 -29.139 1.00 93.88 97 SER A N 1
ATOM 782 C CA . SER A 1 97 ? 18.239 -2.559 -28.751 1.00 93.88 97 SER A CA 1
ATOM 783 C C . SER A 1 97 ? 18.605 -2.839 -27.292 1.00 93.88 97 SER A C 1
ATOM 785 O O . SER A 1 97 ? 17.843 -3.503 -26.592 1.00 93.88 97 SER A O 1
ATOM 787 N N . PHE A 1 98 ? 19.737 -2.326 -26.806 1.00 93.94 98 PHE A N 1
ATOM 788 C CA . PHE A 1 98 ? 20.143 -2.499 -25.412 1.00 93.94 98 PHE A CA 1
ATOM 789 C C . PHE A 1 98 ? 19.193 -1.781 -24.447 1.00 93.94 98 PHE A C 1
ATOM 791 O O . PHE A 1 98 ? 18.855 -2.332 -23.398 1.00 93.94 98 PHE A O 1
ATOM 798 N N . ILE A 1 99 ? 18.732 -0.579 -24.803 1.00 93.50 99 ILE A N 1
ATOM 799 C CA . ILE A 1 99 ? 17.742 0.175 -24.028 1.00 93.50 99 ILE A CA 1
ATOM 800 C C . ILE A 1 99 ? 16.437 -0.617 -23.938 1.00 93.50 99 ILE A C 1
ATOM 802 O O . ILE A 1 99 ? 15.934 -0.810 -22.834 1.00 93.50 99 ILE A O 1
ATOM 806 N N . GLU A 1 100 ? 15.918 -1.118 -25.059 1.00 93.56 100 GLU A N 1
ATOM 807 C CA . GLU A 1 100 ? 14.681 -1.908 -25.073 1.00 93.56 100 GLU A CA 1
ATOM 808 C C . GLU A 1 100 ? 14.824 -3.218 -24.288 1.00 93.56 100 GLU A C 1
ATOM 810 O O . GLU A 1 100 ? 13.967 -3.540 -23.467 1.00 93.56 100 GLU A O 1
ATOM 815 N N . MET A 1 101 ? 15.949 -3.928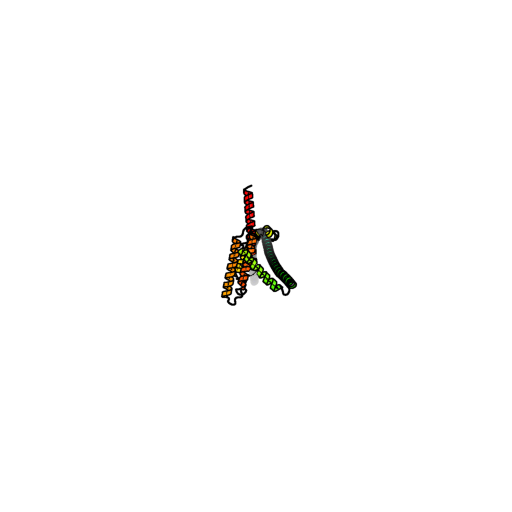 -24.427 1.00 93.31 101 MET A N 1
ATOM 816 C CA . MET A 1 101 ? 16.231 -5.121 -23.618 1.00 93.31 101 MET A CA 1
ATOM 817 C C . MET A 1 101 ? 16.318 -4.803 -22.121 1.00 93.31 101 MET A C 1
ATOM 819 O O . MET A 1 101 ? 15.831 -5.569 -21.293 1.00 93.31 101 MET A O 1
ATOM 823 N N . THR A 1 102 ? 16.923 -3.671 -21.756 1.00 91.50 102 THR A N 1
ATOM 824 C CA . THR A 1 102 ? 17.036 -3.249 -20.353 1.00 91.50 102 THR A CA 1
ATOM 825 C C . THR A 1 102 ? 15.671 -2.887 -19.776 1.00 91.50 102 THR A C 1
ATOM 827 O O . THR A 1 102 ? 15.367 -3.295 -18.657 1.00 91.50 102 THR A O 1
ATOM 830 N N . LYS A 1 103 ? 14.831 -2.172 -20.537 1.00 94.31 103 LYS A N 1
ATOM 831 C CA . LYS A 1 103 ? 13.448 -1.871 -20.143 1.00 94.31 103 LYS A CA 1
ATOM 832 C C . LYS A 1 103 ? 12.645 -3.150 -19.936 1.00 94.31 103 LYS A C 1
ATOM 834 O O . LYS A 1 103 ? 12.051 -3.311 -18.877 1.00 94.31 103 LYS A O 1
ATOM 839 N N . LEU A 1 104 ? 12.703 -4.079 -20.891 1.00 94.31 104 LEU A N 1
ATOM 840 C CA . LEU A 1 104 ? 12.001 -5.358 -20.800 1.00 94.31 104 LEU A CA 1
ATOM 841 C C . LEU A 1 104 ? 12.449 -6.160 -19.570 1.00 94.31 104 LEU A C 1
ATOM 843 O O . LEU A 1 104 ? 11.620 -6.655 -18.813 1.00 94.31 104 LEU A O 1
ATOM 847 N N . ASN A 1 105 ? 13.758 -6.244 -19.321 1.00 93.62 105 ASN A N 1
ATOM 848 C CA . ASN A 1 105 ? 14.284 -6.915 -18.132 1.00 93.62 105 ASN A CA 1
ATOM 849 C C . ASN A 1 105 ? 13.813 -6.239 -16.835 1.00 93.62 105 ASN A C 1
ATOM 851 O O . ASN A 1 105 ? 13.465 -6.932 -15.880 1.00 93.62 105 ASN A O 1
ATOM 855 N N . ALA A 1 106 ? 13.775 -4.903 -16.793 1.00 92.62 106 ALA A N 1
ATOM 856 C CA . ALA A 1 106 ? 13.273 -4.161 -15.641 1.00 92.62 106 ALA A CA 1
ATOM 857 C C . ALA A 1 106 ? 11.770 -4.397 -15.411 1.00 92.62 106 ALA A C 1
ATOM 859 O O . ALA A 1 106 ? 11.356 -4.572 -14.267 1.00 92.62 106 ALA A O 1
ATOM 860 N N . GLU A 1 107 ? 10.963 -4.454 -16.473 1.00 94.31 107 GLU A N 1
ATOM 861 C CA . GLU A 1 107 ? 9.535 -4.785 -16.399 1.00 94.31 107 GLU A CA 1
ATOM 862 C C . GLU A 1 107 ? 9.309 -6.207 -15.872 1.00 94.31 107 GLU A C 1
ATOM 864 O O . GLU A 1 107 ? 8.510 -6.395 -14.954 1.00 94.31 107 GLU A O 1
ATOM 869 N N . ILE A 1 108 ? 10.068 -7.191 -16.370 1.00 94.50 108 ILE A N 1
ATOM 870 C CA . ILE A 1 108 ? 10.016 -8.579 -15.884 1.00 94.50 108 ILE A CA 1
ATOM 871 C C . ILE A 1 108 ? 10.369 -8.642 -14.395 1.00 94.50 108 ILE A C 1
ATOM 873 O O . ILE A 1 108 ? 9.622 -9.231 -13.614 1.00 94.50 108 ILE A O 1
ATOM 877 N N . MET A 1 109 ? 11.465 -7.996 -13.980 1.00 92.69 109 MET A N 1
ATOM 878 C CA . MET A 1 109 ? 11.865 -7.947 -12.570 1.00 92.69 109 MET A CA 1
ATOM 879 C C . MET A 1 109 ? 10.791 -7.299 -11.693 1.00 92.69 109 MET A C 1
ATOM 881 O O . MET A 1 109 ? 10.509 -7.783 -10.598 1.00 92.69 109 MET A O 1
ATOM 885 N N . LEU A 1 110 ? 10.174 -6.214 -12.162 1.00 92.88 110 LEU A N 1
ATOM 886 C CA . LEU A 1 110 ? 9.127 -5.510 -11.429 1.00 92.88 110 LEU A CA 1
ATOM 887 C C . LEU A 1 110 ? 7.886 -6.397 -11.252 1.00 92.88 110 LEU A C 1
ATOM 889 O O . LEU A 1 110 ? 7.307 -6.441 -10.163 1.00 92.88 110 LEU A O 1
ATOM 893 N N . ASP A 1 111 ? 7.501 -7.140 -12.285 1.00 93.94 111 ASP A N 1
ATOM 894 C CA . ASP A 1 111 ? 6.387 -8.082 -12.209 1.00 93.94 111 ASP A CA 1
ATOM 895 C C . ASP A 1 111 ? 6.697 -9.314 -11.349 1.00 93.94 111 ASP A C 1
ATOM 897 O O . ASP A 1 111 ? 5.818 -9.782 -10.621 1.00 93.94 111 ASP A O 1
ATOM 901 N N . ASP A 1 112 ? 7.935 -9.805 -11.353 1.00 93.56 112 ASP A N 1
ATOM 902 C CA . ASP A 1 112 ? 8.371 -10.871 -10.447 1.00 93.56 112 ASP A CA 1
ATOM 903 C C . ASP A 1 112 ? 8.331 -10.408 -8.981 1.00 93.56 112 ASP A C 1
ATOM 905 O O . ASP A 1 112 ? 7.797 -11.118 -8.124 1.00 93.56 112 ASP A O 1
ATOM 909 N N . VAL A 1 113 ? 8.788 -9.183 -8.689 1.00 92.06 113 VAL A N 1
ATOM 910 C CA . VAL A 1 113 ? 8.684 -8.578 -7.348 1.00 92.06 113 VAL A CA 1
ATOM 911 C C . VAL A 1 113 ? 7.221 -8.431 -6.927 1.00 92.06 113 VAL A C 1
ATOM 913 O O . VAL A 1 113 ? 6.869 -8.801 -5.806 1.00 92.06 113 VAL A O 1
ATOM 916 N N . LYS A 1 114 ? 6.335 -7.956 -7.813 1.00 91.44 114 LYS A N 1
ATOM 917 C CA . LYS A 1 114 ? 4.890 -7.887 -7.528 1.00 91.44 114 LYS A CA 1
ATOM 918 C C . LYS A 1 114 ? 4.307 -9.263 -7.208 1.00 91.44 114 LYS A C 1
ATOM 920 O O . LYS A 1 114 ? 3.546 -9.385 -6.247 1.00 91.44 114 LYS A O 1
ATOM 925 N N . ARG A 1 115 ? 4.657 -10.292 -7.988 1.00 92.56 115 ARG A N 1
ATOM 926 C CA . ARG A 1 115 ? 4.200 -11.671 -7.750 1.00 92.56 115 ARG A CA 1
ATOM 927 C C . ARG A 1 115 ? 4.695 -12.195 -6.405 1.00 92.56 115 ARG A C 1
ATOM 929 O O . ARG A 1 115 ? 3.899 -12.758 -5.658 1.00 92.56 115 ARG A O 1
ATOM 936 N N . MET A 1 116 ? 5.954 -11.947 -6.054 1.00 91.19 116 MET A N 1
ATOM 937 C CA . MET A 1 116 ? 6.505 -12.348 -4.759 1.00 91.19 116 MET A CA 1
ATOM 938 C C . MET A 1 116 ? 5.819 -11.624 -3.591 1.00 91.19 116 MET A C 1
ATOM 940 O O . MET A 1 116 ? 5.448 -12.267 -2.612 1.00 91.19 116 MET A O 1
ATOM 944 N N . ILE A 1 117 ? 5.554 -10.317 -3.707 1.00 88.38 117 ILE A N 1
ATOM 945 C CA . ILE A 1 117 ? 4.786 -9.566 -2.696 1.00 88.38 117 ILE A CA 1
ATOM 946 C C . ILE A 1 117 ? 3.381 -10.159 -2.527 1.00 88.38 117 ILE A C 1
ATOM 948 O O . ILE A 1 117 ? 2.915 -10.309 -1.398 1.00 88.38 117 ILE A O 1
ATOM 952 N N . ALA A 1 118 ? 2.704 -10.510 -3.623 1.00 89.88 118 ALA A N 1
ATOM 953 C CA . ALA A 1 118 ? 1.383 -11.133 -3.563 1.00 89.88 118 ALA A CA 1
ATOM 954 C C . ALA A 1 118 ? 1.423 -12.501 -2.860 1.00 89.88 118 ALA A C 1
ATOM 956 O O . ALA A 1 118 ? 0.596 -12.758 -1.990 1.00 89.88 118 ALA A O 1
ATOM 957 N N . GLN A 1 119 ? 2.418 -13.339 -3.167 1.00 91.50 119 GLN A N 1
ATOM 958 C CA . GLN A 1 119 ? 2.611 -14.638 -2.511 1.00 91.50 119 GLN A CA 1
ATOM 959 C C . GLN A 1 119 ? 2.884 -14.503 -1.010 1.00 91.50 119 GLN A C 1
ATOM 961 O O . GLN A 1 119 ? 2.302 -15.238 -0.218 1.00 91.50 119 GLN A O 1
ATOM 966 N N . VAL A 1 120 ? 3.732 -13.553 -0.604 1.00 91.50 120 VAL A N 1
ATOM 967 C CA . VAL A 1 120 ? 4.016 -13.304 0.818 1.00 91.50 120 VAL A CA 1
ATOM 968 C C . VAL A 1 120 ? 2.765 -12.814 1.544 1.00 91.50 120 VAL A C 1
ATOM 970 O O . VAL A 1 120 ? 2.491 -13.271 2.648 1.00 91.50 120 VAL A O 1
ATOM 973 N N . ARG A 1 121 ? 1.977 -11.922 0.932 1.00 84.31 121 ARG A N 1
ATOM 974 C CA . ARG A 1 121 ? 0.707 -11.459 1.517 1.00 84.31 121 ARG A CA 1
ATOM 975 C C . ARG A 1 121 ? -0.272 -12.606 1.731 1.00 84.31 121 ARG A C 1
ATOM 977 O O . ARG A 1 121 ? -0.847 -12.700 2.810 1.00 84.31 121 ARG A O 1
ATOM 984 N N . GLU A 1 122 ? -0.420 -13.473 0.736 1.00 89.44 122 GLU A N 1
ATOM 985 C CA . GLU A 1 122 ? -1.283 -14.650 0.828 1.00 89.44 122 GLU A CA 1
ATOM 986 C C . GLU A 1 122 ? -0.792 -15.617 1.913 1.00 89.44 122 GLU A C 1
ATOM 988 O O . GLU A 1 122 ? -1.567 -16.044 2.763 1.00 89.44 122 GLU A O 1
ATOM 993 N N . PHE A 1 123 ? 0.514 -15.897 1.952 1.00 90.50 123 PHE A N 1
ATOM 994 C CA . PHE A 1 123 ? 1.114 -16.736 2.987 1.00 90.50 123 PHE A CA 1
ATOM 995 C C . PHE A 1 123 ? 0.884 -16.171 4.395 1.00 90.50 123 PHE A C 1
ATOM 997 O O . PHE A 1 123 ? 0.513 -16.915 5.299 1.00 90.50 123 PHE A O 1
ATOM 1004 N N . LEU A 1 124 ? 1.071 -14.861 4.590 1.00 83.25 124 LEU A N 1
ATOM 1005 C CA . LEU A 1 124 ? 0.833 -14.207 5.878 1.00 83.25 124 LEU A CA 1
ATOM 1006 C C . LEU A 1 124 ? -0.643 -14.269 6.281 1.00 83.25 124 LEU A C 1
ATOM 1008 O O . LEU A 1 124 ? -0.928 -14.566 7.439 1.00 83.25 124 LEU A O 1
ATOM 1012 N N . ALA A 1 125 ? -1.568 -14.046 5.344 1.00 82.19 125 ALA A N 1
ATOM 1013 C CA . ALA A 1 125 ? -3.003 -14.153 5.601 1.00 82.19 125 ALA A CA 1
ATOM 1014 C C . ALA A 1 125 ? -3.397 -15.583 6.010 1.00 82.19 125 ALA A C 1
ATOM 1016 O O . ALA A 1 125 ? -4.049 -15.779 7.036 1.00 82.19 125 ALA A O 1
ATOM 1017 N N . GLN A 1 126 ? -2.925 -16.589 5.268 1.00 87.31 126 GLN A N 1
ATOM 1018 C CA . GLN A 1 126 ? -3.164 -18.000 5.580 1.00 87.31 126 GLN A CA 1
ATOM 1019 C C . GLN A 1 126 ? -2.553 -18.400 6.923 1.00 87.31 126 GLN A C 1
ATOM 1021 O O . GLN A 1 126 ? -3.192 -19.088 7.717 1.00 87.31 126 GLN A O 1
ATOM 1026 N N . HIS A 1 127 ? -1.325 -17.964 7.202 1.00 85.19 127 HIS A N 1
ATOM 1027 C CA . HIS A 1 127 ? -0.662 -18.265 8.463 1.00 85.19 127 HIS A CA 1
ATOM 1028 C C . HIS A 1 127 ? -1.382 -17.612 9.645 1.00 85.19 127 HIS A C 1
ATOM 1030 O O . HIS A 1 127 ? -1.585 -18.258 10.670 1.00 85.19 127 HIS A O 1
ATOM 1036 N N . GLN A 1 128 ? -1.822 -16.360 9.497 1.00 75.44 128 GLN A N 1
ATOM 1037 C CA . GLN A 1 128 ? -2.602 -15.666 10.516 1.00 75.44 128 GLN A CA 1
ATOM 1038 C C . GLN A 1 128 ? -3.905 -16.414 10.824 1.00 75.44 128 GLN A C 1
ATOM 1040 O O . GLN A 1 128 ? -4.195 -16.655 11.996 1.00 75.44 128 GLN A O 1
ATOM 1045 N N . GLN A 1 129 ? -4.633 -16.852 9.794 1.00 82.38 129 GLN A N 1
ATOM 1046 C CA . GLN A 1 129 ? -5.853 -17.639 9.965 1.00 82.38 129 GLN A CA 1
ATOM 1047 C C . GLN A 1 129 ? -5.569 -18.986 10.644 1.00 82.38 129 GLN A C 1
ATOM 1049 O O . GLN A 1 129 ? -6.230 -19.347 11.609 1.00 82.38 129 GLN A O 1
ATOM 1054 N N . GLN A 1 130 ? -4.523 -19.705 10.227 1.00 86.81 130 GLN A N 1
ATOM 1055 C CA . GLN A 1 130 ? -4.133 -20.966 10.867 1.00 86.81 130 GLN A CA 1
ATOM 1056 C C . GLN A 1 130 ? -3.762 -20.797 12.344 1.00 86.81 130 GLN A C 1
ATOM 1058 O O . GLN A 1 130 ? -4.076 -21.666 13.163 1.00 86.81 130 GLN A O 1
ATOM 1063 N N . VAL A 1 131 ? -3.076 -19.704 12.692 1.00 81.00 131 VAL A N 1
ATOM 1064 C CA . VAL A 1 131 ? -2.737 -19.381 14.081 1.00 81.00 131 VAL A CA 1
ATOM 1065 C C . VAL A 1 131 ? -4.007 -19.099 14.878 1.00 81.00 131 VAL A C 1
ATOM 1067 O O . VAL A 1 131 ? -4.152 -19.667 15.959 1.00 81.00 131 VAL A O 1
ATOM 1070 N N . GLN A 1 132 ? -4.937 -18.302 14.343 1.00 77.06 132 GLN A N 1
ATOM 1071 C CA . GLN A 1 132 ? -6.234 -18.037 14.975 1.00 77.06 132 GLN A CA 1
ATOM 1072 C C . GLN A 1 132 ? -7.021 -19.335 15.187 1.00 77.06 132 GLN A C 1
ATOM 1074 O O . GLN A 1 132 ? -7.324 -19.675 16.329 1.00 77.06 132 GLN A O 1
ATOM 1079 N N . ASP A 1 133 ? -7.207 -20.142 14.143 1.00 85.25 133 ASP A N 1
ATOM 1080 C CA . ASP A 1 133 ? -7.932 -21.414 14.218 1.00 85.25 133 ASP A CA 1
ATOM 1081 C C . ASP A 1 133 ? -7.280 -22.401 15.196 1.00 85.25 133 ASP A C 1
ATOM 1083 O O . ASP A 1 133 ? -7.957 -23.161 15.888 1.00 85.25 133 ASP A O 1
ATOM 1087 N N . SER A 1 134 ? -5.944 -22.444 15.243 1.00 82.88 134 SER A N 1
ATOM 1088 C CA . SER A 1 134 ? -5.214 -23.284 16.195 1.00 82.88 134 SER A CA 1
ATOM 1089 C C . SER A 1 134 ? -5.410 -22.795 17.629 1.00 82.88 134 SER A C 1
ATOM 1091 O O . SER A 1 134 ? -5.454 -23.614 18.548 1.00 82.88 134 SER A O 1
ATOM 1093 N N . VAL A 1 135 ? -5.423 -21.482 17.854 1.00 78.19 135 VAL A N 1
ATOM 1094 C CA . VAL A 1 135 ? -5.652 -20.898 19.181 1.00 78.19 135 VAL A CA 1
ATOM 1095 C C . VAL A 1 135 ? -7.088 -21.168 19.621 1.00 78.19 135 VAL A C 1
ATOM 1097 O O . VAL A 1 135 ? -7.289 -21.629 20.745 1.00 78.19 135 VAL A O 1
ATOM 1100 N N . GLU A 1 136 ? -8.058 -20.983 18.730 1.00 81.81 136 GLU A N 1
ATOM 1101 C CA . GLU A 1 136 ? -9.468 -21.278 18.979 1.00 81.81 136 GLU A CA 1
ATOM 1102 C C . GLU A 1 136 ? -9.698 -22.757 19.263 1.00 81.81 136 GLU A C 1
ATOM 1104 O O . GLU A 1 136 ? -10.291 -23.084 20.286 1.00 81.81 136 GLU A O 1
ATOM 1109 N N . ARG A 1 137 ? -9.150 -23.668 18.448 1.00 83.44 137 ARG A N 1
ATOM 1110 C CA . ARG A 1 137 ? -9.250 -25.113 18.703 1.00 83.44 137 ARG A CA 1
ATOM 1111 C C . ARG A 1 137 ? -8.658 -25.499 20.050 1.00 83.44 137 ARG A C 1
ATOM 1113 O O . ARG A 1 137 ? -9.296 -26.220 20.805 1.00 83.44 137 ARG A O 1
ATOM 1120 N N . LYS A 1 138 ? -7.485 -24.970 20.412 1.00 79.19 138 LYS A N 1
ATOM 1121 C CA . LYS A 1 138 ? -6.893 -25.214 21.741 1.00 79.19 138 LYS A CA 1
ATOM 1122 C C . LYS A 1 138 ? -7.758 -24.654 22.871 1.00 79.19 138 LYS A C 1
ATOM 1124 O O . LYS A 1 138 ? -7.796 -25.235 23.955 1.00 79.19 138 LYS A O 1
ATOM 1129 N N . ALA A 1 139 ? -8.417 -23.518 22.656 1.00 72.25 139 ALA A N 1
ATOM 1130 C CA . ALA A 1 139 ? -9.334 -22.944 23.632 1.00 72.25 139 ALA A CA 1
ATOM 1131 C C . ALA A 1 139 ? -10.611 -23.793 23.762 1.00 72.25 139 ALA A C 1
ATOM 1133 O O . ALA A 1 139 ? -11.020 -24.087 24.884 1.00 72.25 139 ALA A O 1
ATOM 1134 N N . GLN A 1 140 ? -11.172 -24.263 22.647 1.00 81.38 140 GLN A N 1
ATOM 1135 C CA . GLN A 1 140 ? -12.311 -25.181 22.600 1.00 81.38 140 GLN A CA 1
ATOM 1136 C C . GLN A 1 140 ? -11.981 -26.545 23.212 1.00 81.38 140 GLN A C 1
ATOM 1138 O O . GLN A 1 140 ? -12.786 -27.078 23.956 1.00 81.38 140 GLN A O 1
ATOM 1143 N N . GLU A 1 141 ? -10.791 -27.102 22.996 1.00 82.44 141 GLU A N 1
ATOM 1144 C CA . GLU A 1 141 ? -10.366 -28.355 23.637 1.00 82.44 141 GLU A CA 1
ATOM 1145 C C . GLU A 1 141 ? -10.261 -28.212 25.160 1.00 82.44 141 GLU A C 1
ATOM 1147 O O . GLU A 1 141 ? -10.657 -29.112 25.901 1.00 82.44 141 GLU A O 1
ATOM 1152 N N . LYS A 1 142 ? -9.736 -27.076 25.639 1.00 76.56 142 LYS A N 1
ATOM 1153 C CA . LYS A 1 142 ? -9.577 -26.808 27.075 1.00 76.56 142 LYS A CA 1
ATOM 1154 C C . LYS A 1 142 ? -10.896 -26.508 27.780 1.00 76.56 142 LYS A C 1
ATOM 1156 O O . LYS A 1 142 ? -11.048 -26.877 28.940 1.00 76.56 142 LYS A O 1
ATOM 1161 N N . LEU A 1 143 ? -11.800 -25.787 27.119 1.00 76.00 143 LEU A N 1
ATOM 1162 C CA . LEU A 1 143 ? -13.050 -25.302 27.711 1.00 76.00 143 LEU A CA 1
ATOM 1163 C C . LEU A 1 143 ? -14.257 -26.174 27.340 1.00 76.00 143 LEU A C 1
ATOM 1165 O O . LEU A 1 143 ? -15.262 -26.127 28.042 1.00 76.00 143 LEU A O 1
ATOM 1169 N N . GLN A 1 144 ? -14.153 -26.989 26.290 1.00 85.25 144 GLN A N 1
ATOM 1170 C CA . GLN A 1 144 ? -15.207 -27.858 25.760 1.00 85.25 144 GLN A CA 1
ATOM 1171 C C . GLN A 1 144 ? -16.532 -27.091 25.625 1.00 85.25 144 GLN A C 1
ATOM 1173 O O . GLN A 1 144 ? -16.566 -26.002 25.047 1.00 85.25 144 GLN A O 1
ATOM 1178 N N . ASP A 1 145 ? -17.605 -27.609 26.220 1.00 79.94 145 ASP A N 1
ATOM 1179 C CA . ASP A 1 145 ? -18.940 -27.007 26.207 1.00 79.94 145 ASP A CA 1
ATOM 1180 C C . ASP A 1 145 ? -18.991 -25.630 26.902 1.00 79.94 145 ASP A C 1
ATOM 1182 O O . ASP A 1 145 ? -19.888 -24.826 26.646 1.00 79.94 145 ASP A O 1
ATOM 1186 N N . TYR A 1 146 ? -18.010 -25.302 27.754 1.00 77.44 146 TYR A N 1
ATOM 1187 C CA . TYR A 1 146 ? -17.923 -23.998 28.419 1.00 77.44 146 TYR A CA 1
ATOM 1188 C C . TYR A 1 146 ? -17.312 -22.904 27.547 1.00 77.44 146 TYR A C 1
ATOM 1190 O O . TYR A 1 146 ? -17.347 -21.742 27.952 1.00 77.44 146 TYR A O 1
ATOM 1198 N N . TYR A 1 147 ? -16.764 -23.227 26.372 1.00 78.81 147 TYR A N 1
ATOM 1199 C CA . TYR A 1 147 ? -16.113 -22.241 25.510 1.00 78.81 147 TYR A CA 1
ATOM 1200 C C . TYR A 1 147 ? -17.057 -21.086 25.145 1.00 78.81 147 TYR A C 1
ATOM 1202 O O . TYR A 1 147 ? -16.722 -19.927 25.378 1.00 78.81 147 TYR A O 1
ATOM 1210 N N . ALA A 1 148 ? -18.277 -21.395 24.692 1.00 79.00 148 ALA A N 1
ATOM 1211 C CA . ALA A 1 148 ? -19.268 -20.384 24.317 1.00 79.00 148 ALA A CA 1
ATOM 1212 C C . ALA A 1 148 ? -19.686 -19.499 25.506 1.00 79.00 148 ALA A C 1
ATOM 1214 O O . ALA A 1 148 ? -19.812 -18.281 25.383 1.00 79.00 148 ALA A O 1
ATOM 1215 N N . HIS A 1 149 ? -19.854 -20.098 26.689 1.00 78.00 149 HIS A N 1
ATOM 1216 C CA . HIS A 1 149 ? -20.178 -19.354 27.905 1.00 78.00 149 HIS A CA 1
ATOM 1217 C C . HIS A 1 149 ? -19.019 -18.466 28.368 1.00 78.00 149 HIS A C 1
ATOM 1219 O O . HIS A 1 149 ? -19.249 -17.331 28.783 1.00 78.00 149 HIS A O 1
ATOM 1225 N N . ALA A 1 150 ? -17.783 -18.961 28.287 1.00 76.56 150 ALA A N 1
ATOM 1226 C CA . ALA A 1 150 ? -16.587 -18.202 28.623 1.00 76.56 150 ALA A CA 1
ATOM 1227 C C . ALA A 1 150 ? -16.381 -17.028 27.658 1.00 76.56 150 ALA A C 1
ATOM 1229 O O . ALA A 1 150 ? -16.087 -15.928 28.116 1.00 76.56 150 ALA A O 1
ATOM 1230 N N . GLN A 1 151 ? -16.605 -17.239 26.359 1.00 79.81 151 GLN A N 1
ATOM 1231 C CA . GLN A 1 151 ? -16.531 -16.195 25.342 1.00 79.81 151 GLN A CA 1
ATOM 1232 C C . GLN A 1 151 ? -17.572 -15.097 25.592 1.00 79.81 151 GLN A C 1
ATOM 1234 O O . GLN A 1 151 ? -17.205 -13.935 25.722 1.00 79.81 151 GLN A O 1
ATOM 1239 N N . ALA A 1 152 ? -18.846 -15.454 25.782 1.00 78.50 152 ALA A N 1
ATOM 1240 C CA . ALA A 1 152 ? -19.896 -14.474 26.074 1.00 78.50 152 ALA A CA 1
ATOM 1241 C C . ALA A 1 152 ? -19.644 -13.709 27.391 1.00 78.50 152 ALA A C 1
ATOM 1243 O O . ALA A 1 152 ? -19.936 -12.516 27.508 1.00 78.50 152 ALA A O 1
ATOM 1244 N N . LEU A 1 153 ? -19.088 -14.383 28.407 1.00 81.25 153 LEU A N 1
ATOM 1245 C CA . LEU A 1 153 ? -18.704 -13.742 29.665 1.00 81.25 153 LEU A CA 1
ATOM 1246 C C . LEU A 1 153 ? -17.520 -12.786 29.471 1.00 81.25 153 LEU A C 1
ATOM 1248 O O . LEU A 1 153 ? -17.501 -11.721 30.086 1.00 81.25 153 LEU A O 1
ATOM 1252 N N . GLN A 1 154 ? -16.550 -13.168 28.640 1.00 82.88 154 GLN A N 1
ATOM 1253 C CA . GLN A 1 154 ? -15.390 -12.354 28.300 1.00 82.88 154 GLN A CA 1
ATOM 1254 C C . GLN A 1 154 ? -15.813 -11.106 27.527 1.00 82.88 154 GLN A C 1
ATOM 1256 O O . GLN A 1 154 ? -15.504 -10.008 27.971 1.00 82.88 154 GLN A O 1
ATOM 1261 N N . GLU A 1 155 ? -16.622 -11.251 26.477 1.00 83.00 155 GLU A N 1
ATOM 1262 C CA . GLU A 1 155 ? -17.188 -10.125 25.727 1.00 83.00 155 GLU A CA 1
ATOM 1263 C C . GLU A 1 155 ? -17.924 -9.158 26.663 1.00 83.00 155 GLU A C 1
ATOM 1265 O O . GLU A 1 155 ? -17.670 -7.955 26.662 1.00 83.00 155 GLU A O 1
ATOM 1270 N N . ARG A 1 156 ? -18.782 -9.674 27.554 1.00 83.44 156 ARG A N 1
ATOM 1271 C CA . ARG A 1 156 ? -19.494 -8.831 28.524 1.00 83.44 156 ARG A CA 1
ATOM 1272 C C . ARG A 1 156 ? -18.548 -8.136 29.506 1.00 83.44 156 ARG A C 1
ATOM 1274 O O . ARG A 1 156 ? -18.803 -6.990 29.876 1.00 83.44 156 ARG A O 1
ATOM 1281 N N . ARG A 1 157 ? -17.486 -8.814 29.954 1.00 84.81 157 ARG A N 1
ATOM 1282 C CA . ARG A 1 157 ? -16.451 -8.218 30.813 1.00 84.81 157 ARG A CA 1
ATOM 1283 C C . ARG A 1 157 ? -15.715 -7.105 30.085 1.00 84.81 157 ARG A C 1
ATOM 1285 O O . ARG A 1 157 ? -15.557 -6.041 30.672 1.00 84.81 157 ARG A O 1
ATOM 1292 N N . ASP A 1 158 ? -15.334 -7.321 28.834 1.00 85.75 158 ASP A N 1
ATOM 1293 C CA . ASP A 1 158 ? -14.622 -6.337 28.022 1.00 85.75 158 ASP A CA 1
ATOM 1294 C C . ASP A 1 158 ? -15.484 -5.087 27.805 1.00 85.75 158 ASP A C 1
ATOM 1296 O O . ASP A 1 158 ? -15.005 -3.973 28.011 1.00 85.75 158 ASP A O 1
ATOM 1300 N N . ILE A 1 159 ? -16.789 -5.255 27.547 1.00 85.25 159 ILE A N 1
ATOM 1301 C CA . ILE A 1 159 ? -17.745 -4.138 27.473 1.00 85.25 159 ILE A CA 1
ATOM 1302 C C . ILE A 1 159 ? -17.867 -3.390 28.803 1.00 85.25 159 ILE A C 1
ATOM 1304 O O . ILE A 1 159 ? -17.824 -2.159 28.815 1.00 85.25 159 ILE A O 1
ATOM 1308 N N . VAL A 1 160 ? -17.999 -4.092 29.935 1.00 83.44 160 VAL A N 1
ATOM 1309 C CA . VAL A 1 160 ? -18.049 -3.433 31.254 1.00 83.44 160 VAL A CA 1
ATOM 1310 C C . VAL A 1 160 ? -16.760 -2.659 31.512 1.00 83.44 160 VAL A C 1
ATOM 1312 O O . VAL A 1 160 ? -16.823 -1.515 31.949 1.00 83.44 160 VAL A O 1
ATOM 1315 N N . GLN A 1 161 ? -15.603 -3.234 31.196 1.00 85.25 161 GLN A N 1
ATOM 1316 C CA . GLN A 1 161 ? -14.325 -2.553 31.364 1.00 85.25 161 GLN A CA 1
ATOM 1317 C C . GLN A 1 161 ? -14.186 -1.333 30.444 1.00 85.25 161 GLN A C 1
ATOM 1319 O O . GLN A 1 161 ? -13.702 -0.297 30.893 1.00 85.25 161 GLN A O 1
ATOM 1324 N N . ALA A 1 162 ? -14.630 -1.419 29.186 1.00 86.25 162 ALA A N 1
ATOM 1325 C CA . ALA A 1 162 ? -14.646 -0.281 28.269 1.00 86.25 162 ALA A CA 1
ATOM 1326 C C . ALA A 1 162 ? -15.532 0.854 28.812 1.00 86.25 162 ALA A C 1
ATOM 1328 O O . ALA A 1 162 ? -15.119 2.014 28.825 1.00 86.25 162 ALA A O 1
ATOM 1329 N N . LEU A 1 163 ? -16.717 0.528 29.343 1.00 84.38 163 LEU A N 1
ATOM 1330 C CA . LEU A 1 163 ? -17.585 1.499 30.017 1.00 84.38 163 LEU A CA 1
ATOM 1331 C C . LEU A 1 163 ? -16.914 2.101 31.257 1.00 84.38 163 LEU A C 1
ATOM 1333 O O . LEU A 1 163 ? -16.936 3.318 31.429 1.00 84.38 163 LEU A O 1
ATOM 1337 N N . GLU A 1 164 ? -16.293 1.280 32.105 1.00 84.06 164 GLU A N 1
ATOM 1338 C CA . GLU A 1 164 ? -15.578 1.751 33.294 1.00 84.06 164 GLU A CA 1
ATOM 1339 C C . GLU A 1 164 ? -14.451 2.721 32.931 1.00 84.06 164 GLU A C 1
ATOM 1341 O O . GLU A 1 164 ? -14.361 3.787 33.542 1.00 84.06 164 GLU A O 1
ATOM 1346 N N . ARG A 1 165 ? -13.643 2.407 31.909 1.00 85.44 165 ARG A N 1
ATOM 1347 C CA . ARG A 1 165 ? -12.575 3.290 31.413 1.00 85.44 165 ARG A CA 1
ATOM 1348 C C . ARG A 1 165 ? -13.131 4.616 30.897 1.00 85.44 165 ARG A C 1
ATOM 1350 O O . ARG A 1 165 ? -12.600 5.674 31.236 1.00 85.44 165 ARG A O 1
ATOM 1357 N N . LYS A 1 166 ? -14.236 4.587 30.139 1.00 84.44 166 LYS A N 1
ATOM 1358 C CA . LYS A 1 166 ? -14.908 5.803 29.640 1.00 84.44 166 LYS A CA 1
ATOM 1359 C C . LYS A 1 166 ? -15.503 6.650 30.769 1.00 84.44 166 LYS A C 1
ATOM 1361 O O . LYS A 1 166 ? -15.467 7.872 30.671 1.00 84.44 166 LYS A O 1
ATOM 1366 N N . ILE A 1 167 ? -16.017 6.027 31.834 1.00 82.50 167 ILE A N 1
ATOM 1367 C CA . ILE A 1 167 ? -16.569 6.724 33.009 1.00 82.50 167 ILE A CA 1
ATOM 1368 C C . ILE A 1 167 ? -15.457 7.337 33.864 1.00 82.50 167 ILE A C 1
ATOM 1370 O O . ILE A 1 167 ? -15.578 8.480 34.299 1.00 82.50 167 ILE A O 1
ATOM 1374 N N . ARG A 1 168 ? -14.386 6.581 34.130 1.00 78.19 168 ARG A N 1
ATOM 1375 C CA . ARG A 1 168 ? -13.267 7.032 34.971 1.00 78.19 168 ARG A CA 1
ATOM 1376 C C . ARG A 1 168 ? -12.384 8.058 34.270 1.00 78.19 168 ARG A C 1
ATOM 1378 O O . ARG A 1 168 ? -11.734 8.845 34.949 1.00 78.19 168 ARG A O 1
ATOM 1385 N N . GLY A 1 169 ? -12.382 8.063 32.935 1.00 67.19 169 GLY A N 1
ATOM 1386 C CA . GLY A 1 169 ? -11.538 8.945 32.138 1.00 67.19 169 GLY A CA 1
ATOM 1387 C C . GLY A 1 169 ? -10.058 8.664 32.382 1.00 67.19 169 GLY A C 1
ATOM 1388 O O . GLY A 1 169 ? -9.303 9.608 32.583 1.00 67.19 169 GLY A O 1
ATOM 1389 N N . ASP A 1 170 ? -9.661 7.386 32.439 1.00 56.88 170 ASP A N 1
ATOM 1390 C CA . ASP A 1 170 ? -8.319 6.953 32.853 1.00 56.88 170 ASP A CA 1
ATOM 1391 C C . ASP A 1 170 ? -7.208 7.564 31.975 1.00 56.88 170 ASP A C 1
ATOM 1393 O O . ASP A 1 170 ? -6.795 7.005 30.961 1.00 56.88 170 ASP A O 1
ATOM 1397 N N . GLN A 1 171 ? -6.680 8.711 32.409 1.00 54.44 171 GLN A N 1
ATOM 1398 C CA . GLN A 1 171 ? -5.584 9.432 31.756 1.00 54.44 171 GLN A CA 1
ATOM 1399 C C . GLN A 1 171 ? -4.190 8.908 32.132 1.00 54.44 171 GLN A C 1
ATOM 1401 O O . GLN A 1 171 ? -3.200 9.534 31.768 1.00 54.44 171 GLN A O 1
ATOM 1406 N N . GLN A 1 172 ? -4.054 7.824 32.911 1.00 52.69 172 GLN A N 1
ATOM 1407 C CA . GLN A 1 172 ? -2.733 7.418 33.433 1.00 52.69 172 GLN A CA 1
ATOM 1408 C C . GLN A 1 172 ? -2.371 5.934 33.320 1.00 52.69 172 GLN A C 1
ATOM 1410 O O . GLN A 1 172 ? -1.222 5.587 33.578 1.00 52.69 172 GLN A O 1
ATOM 1415 N N . GLN A 1 173 ? -3.279 5.043 32.911 1.00 58.41 173 GLN A N 1
ATOM 1416 C CA . GLN A 1 173 ? -2.985 3.602 32.970 1.00 58.41 173 GLN A CA 1
ATOM 1417 C C . GLN A 1 173 ? -2.299 3.026 31.729 1.00 58.41 173 GLN A C 1
ATOM 1419 O O . GLN A 1 173 ? -1.644 1.991 31.836 1.00 58.41 173 GLN A O 1
ATOM 1424 N N . TYR A 1 174 ? -2.400 3.675 30.567 1.00 63.47 174 TYR A N 1
ATOM 1425 C CA . TYR A 1 174 ? -1.914 3.086 29.319 1.00 63.47 174 TYR A CA 1
ATOM 1426 C C . TYR A 1 174 ? -0.759 3.890 28.717 1.00 63.47 174 TYR A C 1
ATOM 1428 O O . TYR A 1 174 ? -0.945 4.776 27.885 1.00 63.47 174 TYR A O 1
ATOM 1436 N N . PHE A 1 175 ? 0.459 3.574 29.156 1.00 67.00 175 PHE A N 1
ATOM 1437 C CA . PHE A 1 175 ? 1.684 4.155 28.613 1.00 67.00 175 PHE A CA 1
ATOM 1438 C C . PHE A 1 175 ? 2.253 3.257 27.509 1.00 67.00 175 PHE A C 1
ATOM 1440 O O . PHE A 1 175 ? 2.627 2.109 27.754 1.00 67.00 175 PHE A O 1
ATOM 1447 N N . PHE A 1 176 ? 2.334 3.785 26.288 1.00 71.06 176 PHE A N 1
ATOM 1448 C CA . PHE A 1 176 ? 2.964 3.106 25.157 1.00 71.06 176 PHE A CA 1
ATOM 1449 C C . PHE A 1 176 ? 4.100 3.985 24.612 1.00 71.06 176 PHE A C 1
ATOM 1451 O O . PHE A 1 176 ? 3.833 4.896 23.828 1.00 71.06 176 PHE A O 1
ATOM 1458 N N . PRO A 1 177 ? 5.351 3.771 25.061 1.00 69.00 177 PRO A N 1
ATOM 1459 C CA . PRO A 1 177 ? 6.461 4.662 24.740 1.00 69.00 177 PRO A CA 1
ATOM 1460 C C . PRO A 1 177 ? 6.873 4.562 23.270 1.00 69.00 177 PRO A C 1
ATOM 1462 O O . PRO A 1 177 ? 6.952 3.466 22.715 1.00 69.00 177 PRO A O 1
ATOM 1465 N N . HIS A 1 178 ? 7.232 5.699 22.668 1.00 72.00 178 HIS A N 1
ATOM 1466 C CA . HIS A 1 178 ? 7.741 5.771 21.293 1.00 72.00 178 HIS A CA 1
ATOM 1467 C C . HIS A 1 178 ? 8.900 4.810 20.981 1.00 72.00 178 HIS A C 1
ATOM 1469 O O . HIS A 1 178 ? 8.825 4.155 19.944 1.00 72.00 178 HIS A O 1
ATOM 1475 N N . PRO A 1 179 ? 9.922 4.639 21.847 1.00 75.69 179 PRO A N 1
ATOM 1476 C CA . PRO A 1 179 ? 10.967 3.635 21.630 1.00 75.69 179 PRO A CA 1
ATOM 1477 C C . PRO A 1 179 ? 10.427 2.227 21.352 1.00 75.69 179 PRO A C 1
ATOM 1479 O O . PRO A 1 179 ? 10.890 1.558 20.437 1.00 75.69 179 PRO A O 1
ATOM 1482 N N . ARG A 1 180 ? 9.370 1.812 22.059 1.00 77.00 180 ARG A N 1
ATOM 1483 C CA . ARG A 1 180 ? 8.741 0.499 21.865 1.00 77.00 180 ARG A CA 1
ATOM 1484 C C . ARG A 1 180 ? 7.990 0.393 20.537 1.00 77.00 180 ARG A C 1
ATOM 1486 O O . ARG A 1 180 ? 7.807 -0.703 20.022 1.00 77.00 180 ARG A O 1
ATOM 1493 N N . LEU A 1 181 ? 7.535 1.516 19.982 1.00 78.81 181 LEU A N 1
ATOM 1494 C CA . LEU A 1 181 ? 6.954 1.557 18.641 1.00 78.81 181 LEU A CA 1
ATOM 1495 C C . LEU A 1 181 ? 8.036 1.441 17.561 1.00 78.81 181 LEU A C 1
ATOM 1497 O O . LEU A 1 181 ? 7.815 0.772 16.559 1.00 78.81 181 LEU A O 1
ATOM 1501 N N . LEU A 1 182 ? 9.204 2.054 17.779 1.00 78.75 182 LEU A N 1
ATOM 1502 C CA . LEU A 1 182 ? 10.353 1.942 16.875 1.00 78.75 182 LEU A CA 1
ATOM 1503 C C . LEU A 1 182 ? 10.896 0.508 16.820 1.00 78.75 182 LEU A C 1
ATOM 1505 O O . LEU A 1 182 ? 11.225 0.039 15.740 1.00 78.75 182 LEU A O 1
ATOM 1509 N N . GLU A 1 183 ? 10.895 -0.215 17.944 1.00 82.44 183 GLU A N 1
ATOM 1510 C CA . GLU A 1 183 ? 11.245 -1.647 18.001 1.00 82.44 183 GLU A CA 1
ATOM 1511 C C . GLU A 1 183 ? 10.331 -2.544 17.143 1.00 82.44 183 GLU A C 1
ATOM 1513 O O . GLU A 1 183 ? 10.703 -3.668 16.817 1.00 82.44 183 GLU A O 1
ATOM 1518 N N . GLN A 1 184 ? 9.127 -2.079 16.786 1.00 79.56 184 GLN A N 1
ATOM 1519 C CA . GLN A 1 184 ? 8.211 -2.812 15.902 1.00 79.56 184 GLN A CA 1
ATOM 1520 C C . GLN A 1 184 ? 8.486 -2.561 14.413 1.00 79.56 184 GLN A C 1
ATOM 1522 O O . GLN A 1 184 ? 7.880 -3.221 13.567 1.00 79.56 184 GLN A O 1
ATOM 1527 N N . LEU A 1 185 ? 9.347 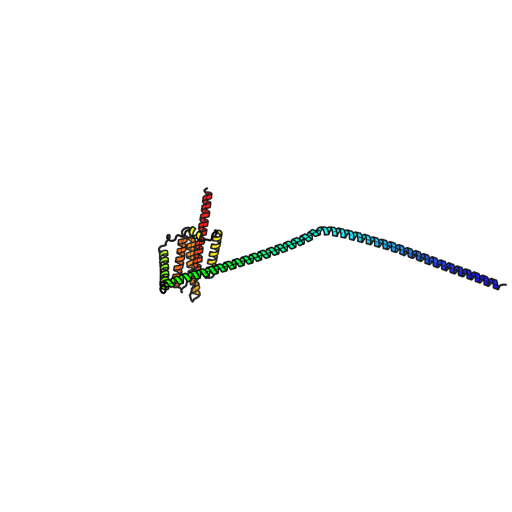-1.597 14.080 1.00 83.56 185 LEU A N 1
ATOM 1528 C CA . LEU A 1 185 ? 9.709 -1.284 12.703 1.00 83.56 185 LEU A CA 1
ATOM 1529 C C . LEU A 1 185 ? 10.841 -2.197 12.225 1.00 83.56 185 LEU A C 1
ATOM 1531 O O . LEU A 1 185 ? 11.636 -2.707 13.007 1.00 83.56 185 LEU A O 1
ATOM 1535 N N . ILE A 1 186 ? 10.909 -2.399 10.910 1.00 81.00 186 ILE A N 1
ATOM 1536 C CA . ILE A 1 186 ? 12.005 -3.141 10.277 1.00 81.00 186 ILE A CA 1
ATOM 1537 C C . ILE A 1 186 ? 13.298 -2.319 10.401 1.00 81.00 186 ILE A C 1
ATOM 1539 O O . ILE A 1 186 ? 13.268 -1.093 10.281 1.00 81.00 186 ILE A O 1
ATOM 1543 N N . ASP A 1 187 ? 14.439 -2.982 10.592 1.00 78.94 187 ASP A N 1
ATOM 1544 C CA . ASP A 1 187 ? 15.745 -2.318 10.626 1.00 78.94 187 ASP A CA 1
ATOM 1545 C C . ASP A 1 187 ? 15.974 -1.450 9.376 1.00 78.94 187 ASP A C 1
ATOM 1547 O O . ASP A 1 187 ? 15.797 -1.891 8.238 1.00 78.94 187 ASP A O 1
ATOM 1551 N N . GLY A 1 188 ? 16.384 -0.196 9.589 1.00 78.25 188 GLY A N 1
ATOM 1552 C CA . GLY A 1 188 ? 16.628 0.774 8.516 1.00 78.25 188 GLY A CA 1
ATOM 1553 C C . GLY A 1 188 ? 15.383 1.502 7.994 1.00 78.25 188 GLY A C 1
ATOM 1554 O O . GLY A 1 188 ? 15.501 2.279 7.048 1.00 78.25 188 GLY A O 1
ATOM 1555 N N . TYR A 1 189 ? 14.209 1.293 8.597 1.00 83.94 189 TYR A N 1
ATOM 1556 C CA . TYR A 1 189 ? 12.988 2.015 8.237 1.00 83.94 189 TYR A CA 1
ATOM 1557 C C . TYR A 1 189 ? 13.109 3.516 8.548 1.00 83.94 189 TYR A C 1
ATOM 1559 O O . TYR A 1 189 ? 13.284 3.910 9.702 1.00 83.94 189 TYR A O 1
ATOM 1567 N N . SER A 1 190 ? 13.026 4.365 7.519 1.00 86.50 190 SER A N 1
ATOM 1568 C CA . SER A 1 190 ? 13.277 5.806 7.652 1.00 86.50 190 SER A CA 1
ATOM 1569 C C . SER A 1 190 ? 12.024 6.623 7.999 1.00 86.50 190 SER A C 1
ATOM 1571 O O . SER A 1 190 ? 10.887 6.189 7.802 1.00 86.50 190 SER A O 1
ATOM 1573 N N . GLU A 1 191 ? 12.216 7.872 8.440 1.00 86.69 191 GLU A N 1
ATOM 1574 C CA . GLU A 1 191 ? 11.125 8.853 8.591 1.00 86.69 191 GLU A CA 1
ATOM 1575 C C . GLU A 1 191 ? 10.345 9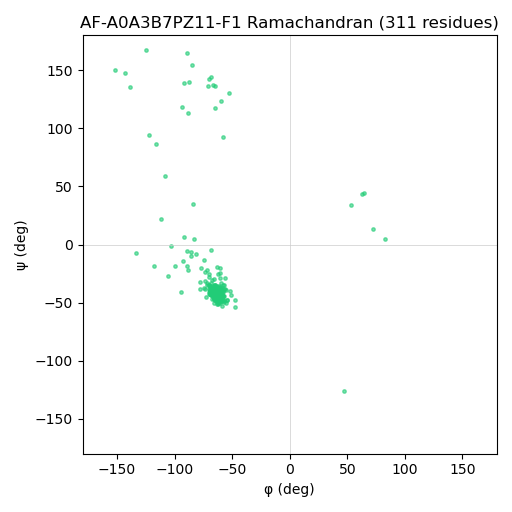.074 7.286 1.00 86.69 191 GLU A C 1
ATOM 1577 O O . GLU A 1 191 ? 9.119 9.199 7.296 1.00 86.69 191 GLU A O 1
ATOM 1582 N N . ALA A 1 192 ? 11.042 9.093 6.145 1.00 88.81 192 ALA A N 1
ATOM 1583 C CA . ALA A 1 192 ? 10.410 9.241 4.839 1.00 88.81 192 ALA A CA 1
ATOM 1584 C C . ALA A 1 192 ? 9.521 8.031 4.506 1.00 88.81 192 ALA A C 1
ATOM 1586 O O . ALA A 1 192 ? 8.451 8.190 3.913 1.00 88.81 192 ALA A O 1
ATOM 1587 N N . ASP A 1 193 ? 9.923 6.829 4.921 1.00 89.62 193 ASP A N 1
ATOM 1588 C CA . ASP A 1 193 ? 9.113 5.616 4.781 1.00 89.62 193 ASP A CA 1
ATOM 1589 C C . ASP A 1 193 ? 7.879 5.672 5.681 1.00 89.62 193 ASP A C 1
ATOM 1591 O O . ASP A 1 193 ? 6.771 5.395 5.221 1.00 89.62 193 ASP A O 1
ATOM 1595 N N . ALA A 1 194 ? 8.031 6.126 6.929 1.00 90.50 194 ALA A N 1
ATOM 1596 C CA . ALA A 1 194 ? 6.913 6.344 7.846 1.00 90.50 194 ALA A CA 1
ATOM 1597 C C . ALA A 1 194 ? 5.893 7.347 7.282 1.00 90.50 194 ALA A C 1
ATOM 1599 O O . ALA A 1 194 ? 4.687 7.099 7.343 1.00 90.50 194 ALA A O 1
ATOM 1600 N N . ALA A 1 195 ? 6.361 8.437 6.667 1.00 92.62 195 ALA A N 1
ATOM 1601 C CA . ALA A 1 195 ? 5.503 9.434 6.030 1.00 92.62 195 ALA A CA 1
ATOM 1602 C C . ALA A 1 195 ? 4.739 8.864 4.827 1.00 92.62 195 ALA A C 1
ATOM 1604 O O . ALA A 1 195 ? 3.523 9.054 4.720 1.00 92.62 195 ALA A O 1
ATOM 1605 N N . ARG A 1 196 ? 5.425 8.120 3.948 1.00 93.75 196 ARG A N 1
ATOM 1606 C CA . ARG A 1 196 ? 4.792 7.443 2.804 1.00 93.75 196 ARG A CA 1
ATOM 1607 C C . ARG A 1 196 ? 3.763 6.411 3.255 1.00 93.75 196 ARG A C 1
ATOM 1609 O O . ARG A 1 196 ? 2.680 6.327 2.678 1.00 93.75 196 ARG A O 1
ATOM 1616 N N . HIS A 1 197 ? 4.070 5.660 4.306 1.00 94.62 197 HIS A N 1
ATOM 1617 C CA . HIS A 1 197 ? 3.161 4.663 4.858 1.00 94.62 197 HIS A CA 1
ATOM 1618 C C . HIS A 1 197 ? 1.919 5.294 5.483 1.00 94.62 197 HIS A C 1
ATOM 1620 O O . HIS A 1 197 ? 0.808 4.874 5.171 1.00 94.62 197 HIS A O 1
ATOM 1626 N N . LEU A 1 198 ? 2.068 6.369 6.264 1.00 95.50 198 LEU A N 1
ATOM 1627 C CA . LEU A 1 198 ? 0.923 7.112 6.798 1.00 95.50 198 LEU A CA 1
ATOM 1628 C C . LEU A 1 198 ? 0.009 7.637 5.677 1.00 95.50 198 LEU A C 1
ATOM 1630 O O . LEU A 1 198 ? -1.215 7.555 5.781 1.00 95.50 198 LEU A O 1
ATOM 1634 N N . GLN A 1 199 ? 0.584 8.144 4.582 1.00 96.88 199 GLN A N 1
ATOM 1635 C CA . GLN A 1 199 ? -0.188 8.556 3.404 1.00 96.88 199 GLN A CA 1
ATOM 1636 C C . GLN A 1 199 ? -0.926 7.379 2.752 1.00 96.88 199 GLN A C 1
ATOM 1638 O O . GLN A 1 199 ? -2.093 7.519 2.374 1.00 96.88 199 GLN A O 1
ATOM 1643 N N . ALA A 1 200 ? -0.284 6.213 2.650 1.00 96.81 200 ALA A N 1
ATOM 1644 C CA . ALA A 1 200 ? -0.911 5.005 2.124 1.00 96.81 200 ALA A CA 1
ATOM 1645 C C . ALA A 1 200 ? -2.075 4.530 3.013 1.00 96.81 200 ALA A C 1
ATOM 1647 O O . ALA A 1 200 ? -3.149 4.219 2.499 1.00 96.81 200 ALA A O 1
ATOM 1648 N N . VAL A 1 201 ? -1.903 4.540 4.338 1.00 97.25 201 VAL A N 1
ATOM 1649 C CA . VAL A 1 201 ? -2.958 4.213 5.314 1.00 97.25 201 VAL A CA 1
ATOM 1650 C C . VAL A 1 201 ? -4.138 5.177 5.182 1.00 97.25 201 VAL A C 1
ATOM 1652 O O . VAL A 1 201 ? -5.275 4.732 5.033 1.00 97.25 201 VAL A O 1
ATOM 1655 N N . ARG A 1 202 ? -3.887 6.490 5.117 1.00 97.44 202 ARG A N 1
ATOM 1656 C CA . ARG A 1 202 ? -4.935 7.505 4.898 1.00 97.44 202 ARG A CA 1
ATOM 1657 C C . ARG A 1 202 ? -5.681 7.317 3.583 1.00 97.44 202 ARG A C 1
ATOM 1659 O O . ARG A 1 202 ? -6.902 7.442 3.549 1.00 97.44 202 ARG A O 1
ATOM 1666 N N . SER A 1 203 ? -4.966 6.962 2.520 1.00 97.44 203 SER A N 1
ATOM 1667 C CA . SER A 1 203 ? -5.576 6.664 1.220 1.00 97.44 203 SER A CA 1
ATOM 1668 C C . SER A 1 203 ? -6.483 5.430 1.300 1.00 97.44 203 SER A C 1
ATOM 1670 O O . SER A 1 203 ? -7.583 5.440 0.754 1.00 97.44 203 SER A O 1
ATOM 1672 N N . ARG A 1 204 ? -6.071 4.385 2.035 1.00 97.00 204 ARG A N 1
ATOM 1673 C CA . ARG A 1 204 ? -6.897 3.189 2.285 1.00 97.00 204 ARG A CA 1
ATOM 1674 C C . ARG A 1 204 ? -8.143 3.510 3.110 1.00 97.00 204 ARG A C 1
ATOM 1676 O O . ARG A 1 204 ? -9.211 3.006 2.786 1.00 97.00 204 ARG A O 1
ATOM 1683 N N . ILE A 1 205 ? -8.029 4.372 4.122 1.00 96.88 205 ILE A N 1
ATOM 1684 C CA . ILE A 1 205 ? -9.170 4.847 4.920 1.00 96.88 205 ILE A CA 1
ATOM 1685 C C . ILE A 1 205 ? -10.163 5.612 4.036 1.00 96.88 205 ILE A C 1
ATOM 1687 O O . ILE A 1 205 ? -11.358 5.330 4.064 1.00 96.88 205 ILE A O 1
ATOM 1691 N N . GLN A 1 206 ? -9.685 6.546 3.208 1.00 96.50 206 GLN A N 1
ATOM 1692 C CA . GLN A 1 206 ? -10.535 7.285 2.268 1.00 96.50 206 GLN A CA 1
ATOM 1693 C C . GLN A 1 206 ? -11.226 6.356 1.266 1.00 96.50 206 GLN A C 1
ATOM 1695 O O . GLN A 1 206 ? -12.424 6.501 1.031 1.00 96.50 206 GLN A O 1
ATOM 1700 N N . ALA A 1 207 ? -10.498 5.379 0.721 1.00 96.19 207 ALA A N 1
ATOM 1701 C CA . ALA A 1 207 ? -11.056 4.389 -0.190 1.00 96.19 207 ALA A CA 1
ATOM 1702 C C . ALA A 1 207 ? -12.142 3.536 0.484 1.00 96.19 207 ALA A C 1
ATOM 1704 O O . ALA A 1 207 ? -13.212 3.382 -0.093 1.00 96.19 207 ALA A O 1
ATOM 1705 N N . ALA A 1 208 ? -11.905 3.048 1.709 1.00 94.38 208 ALA A N 1
ATOM 1706 C CA . ALA A 1 208 ? -12.880 2.261 2.468 1.00 94.38 208 ALA A CA 1
ATOM 1707 C C . ALA A 1 208 ? -14.148 3.064 2.806 1.00 94.38 208 ALA A C 1
ATOM 1709 O O . ALA A 1 208 ? -15.256 2.546 2.686 1.00 94.38 208 ALA A O 1
ATOM 1710 N N . ASN A 1 209 ? -14.000 4.346 3.159 1.00 93.75 209 ASN A N 1
ATOM 1711 C CA . ASN A 1 209 ? -15.137 5.245 3.366 1.00 93.75 209 ASN A CA 1
ATOM 1712 C C . ASN A 1 209 ? -15.940 5.456 2.073 1.00 93.75 209 ASN A C 1
ATOM 1714 O O . ASN A 1 209 ? -17.167 5.415 2.100 1.00 93.75 209 ASN A O 1
ATOM 1718 N N . ALA A 1 210 ? -15.263 5.663 0.939 1.00 92.19 210 ALA A N 1
ATOM 1719 C CA . ALA A 1 210 ? -15.913 5.888 -0.352 1.00 92.19 210 ALA A CA 1
ATOM 1720 C C . ALA A 1 210 ? -16.605 4.629 -0.903 1.00 92.19 210 ALA A C 1
ATOM 1722 O O . ALA A 1 210 ? -17.647 4.738 -1.545 1.00 92.19 210 ALA A O 1
ATOM 1723 N N . SER A 1 211 ? -16.040 3.444 -0.656 1.00 90.12 211 SER A N 1
ATOM 1724 C CA . SER A 1 211 ? -16.599 2.160 -1.092 1.00 90.12 211 SER A CA 1
ATOM 1725 C C . SER A 1 211 ? -17.635 1.574 -0.126 1.00 90.12 211 SER A C 1
ATOM 1727 O O . SER A 1 211 ? -18.235 0.550 -0.443 1.00 90.12 211 SER A O 1
ATOM 1729 N N . GLY A 1 212 ? -17.840 2.186 1.047 1.00 86.75 212 GLY A N 1
ATOM 1730 C CA . GLY A 1 212 ? -18.740 1.676 2.085 1.00 86.75 212 GLY A CA 1
ATOM 1731 C C . GLY A 1 212 ? -18.218 0.438 2.827 1.00 86.75 212 GLY A C 1
ATOM 1732 O O . GLY A 1 212 ? -18.973 -0.187 3.562 1.00 86.75 212 GLY A O 1
ATOM 1733 N N . GLN A 1 213 ? -16.936 0.088 2.684 1.00 87.88 213 GLN A N 1
ATOM 1734 C CA . GLN A 1 213 ? -16.304 -1.100 3.287 1.00 87.88 213 GLN A CA 1
ATOM 1735 C C . GLN A 1 213 ? -15.842 -0.873 4.738 1.00 87.88 213 GLN A C 1
ATOM 1737 O O . GLN A 1 213 ? -14.795 -1.362 5.163 1.00 87.88 213 GLN A O 1
ATOM 1742 N N . VAL A 1 214 ? -16.599 -0.083 5.497 1.00 92.56 214 VAL A N 1
ATOM 1743 C CA . VAL A 1 214 ? -16.278 0.272 6.889 1.00 92.56 214 VAL A CA 1
ATOM 1744 C C . VAL A 1 214 ? -16.965 -0.671 7.871 1.00 92.56 214 VAL A C 1
ATOM 1746 O O . VAL A 1 214 ? -16.371 -1.085 8.868 1.00 92.56 214 VAL A O 1
ATOM 1749 N N . ALA A 1 215 ? -18.219 -1.008 7.587 1.00 90.75 215 ALA A N 1
ATOM 1750 C CA . ALA A 1 215 ? -19.077 -1.765 8.476 1.00 90.75 215 ALA A CA 1
ATOM 1751 C C . ALA A 1 215 ? -19.960 -2.729 7.686 1.00 90.75 215 ALA A C 1
ATOM 1753 O O . ALA A 1 215 ? -20.397 -2.425 6.575 1.00 90.75 215 ALA A O 1
ATOM 1754 N N . GLU A 1 216 ? -20.256 -3.861 8.308 1.00 90.69 216 GLU A N 1
ATOM 1755 C CA . GLU A 1 216 ? -21.231 -4.828 7.840 1.00 90.69 216 GLU A CA 1
ATOM 1756 C C . GLU A 1 216 ? -22.592 -4.527 8.456 1.00 90.69 216 GLU A C 1
ATOM 1758 O O . GLU A 1 216 ? -22.703 -4.195 9.640 1.00 90.69 216 GLU A O 1
ATOM 1763 N N . CYS A 1 217 ? -23.638 -4.650 7.647 1.00 88.31 217 CYS A N 1
ATOM 1764 C CA . CYS A 1 217 ? -25.000 -4.417 8.080 1.00 88.31 217 CYS A CA 1
ATOM 1765 C C . CYS A 1 217 ? -25.946 -5.465 7.491 1.00 88.31 217 CYS A C 1
ATOM 1767 O O . CYS A 1 217 ? -25.893 -5.766 6.301 1.00 88.31 217 CYS A O 1
ATOM 1769 N N . HIS A 1 218 ? -26.843 -5.987 8.334 1.00 87.38 218 HIS A N 1
ATOM 1770 C CA . HIS A 1 218 ? -27.769 -7.063 7.961 1.00 87.38 218 HIS A CA 1
ATOM 1771 C C . HIS A 1 218 ? -29.236 -6.613 7.903 1.00 87.38 218 HIS A C 1
ATOM 1773 O O . HIS A 1 218 ? -30.146 -7.432 8.042 1.00 87.38 218 HIS A O 1
ATOM 1779 N N . TYR A 1 219 ? -29.500 -5.314 7.734 1.00 84.94 219 TYR A N 1
ATOM 1780 C CA . TYR A 1 219 ? -30.864 -4.853 7.478 1.00 84.94 219 TYR A CA 1
ATOM 1781 C C . TYR A 1 219 ? -31.364 -5.384 6.132 1.00 84.94 219 TYR A C 1
ATOM 1783 O O . TYR A 1 219 ? -30.674 -5.296 5.123 1.00 84.94 219 TYR A O 1
ATOM 1791 N N . VAL A 1 220 ? -32.609 -5.867 6.106 1.00 86.56 220 VAL A N 1
ATOM 1792 C CA . VAL A 1 220 ? -33.293 -6.253 4.856 1.00 86.56 220 VAL A CA 1
ATOM 1793 C C . VAL A 1 220 ? -33.577 -5.025 3.976 1.00 86.56 220 VAL A C 1
ATOM 1795 O O . VAL A 1 220 ? -33.618 -5.120 2.756 1.00 86.56 220 VAL A O 1
ATOM 1798 N N . ASP A 1 221 ? -33.786 -3.866 4.605 1.00 90.81 221 ASP A N 1
ATOM 1799 C CA . ASP A 1 221 ? -34.041 -2.586 3.945 1.00 90.81 221 ASP A CA 1
ATOM 1800 C C . ASP A 1 221 ? -32.716 -1.874 3.636 1.00 90.81 221 ASP A C 1
ATOM 1802 O O . ASP A 1 221 ? -32.011 -1.425 4.546 1.00 90.81 221 ASP A O 1
ATOM 1806 N N . GLU A 1 222 ? -32.406 -1.742 2.346 1.00 89.56 222 GLU A N 1
ATOM 1807 C CA . GLU A 1 222 ? -31.186 -1.101 1.846 1.00 89.56 222 GLU A CA 1
ATOM 1808 C C . GLU A 1 222 ? -31.046 0.347 2.338 1.00 89.56 222 GLU A C 1
ATOM 1810 O O . GLU A 1 222 ? -29.958 0.764 2.733 1.00 89.56 222 GLU A O 1
ATOM 1815 N N . SER A 1 223 ? -32.146 1.104 2.415 1.00 90.50 223 SER A N 1
ATOM 1816 C CA . SER A 1 223 ? -32.108 2.503 2.860 1.00 90.50 223 SER A CA 1
ATOM 1817 C C . SER A 1 223 ? -31.687 2.627 4.327 1.00 90.50 223 SER A C 1
ATOM 1819 O O . SER A 1 223 ? -30.886 3.495 4.684 1.00 90.50 223 SER A O 1
ATOM 1821 N N . ARG A 1 224 ? -32.167 1.710 5.178 1.00 88.38 224 ARG A N 1
ATOM 1822 C CA . ARG A 1 224 ? -31.761 1.624 6.588 1.00 88.38 224 ARG A CA 1
ATOM 1823 C C . ARG A 1 224 ? -30.324 1.166 6.717 1.00 88.38 224 ARG A C 1
ATOM 1825 O O . ARG A 1 224 ? -29.619 1.666 7.588 1.00 88.38 224 ARG A O 1
ATOM 1832 N N . CYS A 1 225 ? -29.898 0.248 5.856 1.00 88.19 225 CYS A N 1
ATOM 1833 C CA . CYS A 1 225 ? -28.539 -0.254 5.882 1.00 88.19 225 CYS A CA 1
ATOM 1834 C C . CYS A 1 225 ? -27.527 0.838 5.529 1.00 88.19 225 CYS A C 1
ATOM 1836 O O . CYS A 1 225 ? -26.585 1.076 6.282 1.00 88.19 225 CYS A O 1
ATOM 1838 N N . LEU A 1 226 ? -27.795 1.595 4.463 1.00 89.19 226 LEU A N 1
ATOM 1839 C CA . LEU A 1 226 ? -26.989 2.750 4.075 1.00 89.19 226 LEU A CA 1
ATOM 1840 C C . LEU A 1 226 ? -26.959 3.820 5.174 1.00 89.19 226 LEU A C 1
ATOM 1842 O O . LEU A 1 226 ? -25.888 4.330 5.505 1.00 89.19 226 LEU A O 1
ATOM 1846 N N . ALA A 1 227 ? -28.109 4.135 5.780 1.00 88.62 227 ALA A N 1
ATOM 1847 C CA . ALA A 1 227 ? -28.185 5.113 6.864 1.00 88.62 227 ALA A CA 1
ATOM 1848 C C . ALA A 1 227 ? -27.406 4.668 8.114 1.00 88.62 227 ALA A C 1
ATOM 1850 O O . ALA A 1 227 ? -26.685 5.473 8.707 1.00 88.62 227 ALA A O 1
ATOM 1851 N N . PHE A 1 228 ? -27.517 3.393 8.500 1.00 86.81 228 PHE A N 1
ATOM 1852 C CA . PHE A 1 228 ? -26.772 2.825 9.621 1.00 86.81 228 PHE A CA 1
ATOM 1853 C C . PHE A 1 228 ? -25.264 2.860 9.360 1.00 86.81 228 PHE A C 1
ATOM 1855 O O . PHE A 1 228 ? -24.517 3.395 10.180 1.00 86.81 228 PHE A O 1
ATOM 1862 N N . SER A 1 229 ? -24.822 2.350 8.207 1.00 89.06 229 SER A N 1
ATOM 1863 C CA . SER A 1 229 ? -23.405 2.327 7.845 1.00 89.06 229 SER A CA 1
ATOM 1864 C C . SER A 1 229 ? -22.823 3.737 7.803 1.00 89.06 229 SER A C 1
ATOM 1866 O O . SER A 1 229 ? -21.741 3.959 8.345 1.00 89.06 229 SER A O 1
ATOM 1868 N N . ALA A 1 230 ? -23.553 4.717 7.258 1.00 90.56 230 ALA A N 1
ATOM 1869 C CA . ALA A 1 230 ? -23.137 6.118 7.268 1.00 90.56 230 ALA A CA 1
ATOM 1870 C C . ALA A 1 230 ? -23.019 6.684 8.693 1.00 90.56 230 ALA A C 1
ATOM 1872 O O . ALA A 1 230 ? -22.027 7.341 9.012 1.00 90.56 230 ALA A O 1
ATOM 1873 N N . LEU A 1 231 ? -23.994 6.407 9.565 1.00 90.75 231 LEU A N 1
ATOM 1874 C CA . LEU A 1 231 ? -24.001 6.889 10.948 1.00 90.75 231 LEU A CA 1
ATOM 1875 C C . LEU A 1 231 ? -22.837 6.312 11.761 1.00 90.75 231 LEU A C 1
ATOM 1877 O O . LEU A 1 231 ? -22.131 7.057 12.438 1.00 90.75 231 LEU A O 1
ATOM 1881 N N . VAL A 1 232 ? -22.629 4.998 11.688 1.00 91.62 232 VAL A N 1
ATOM 1882 C CA . VAL A 1 232 ? -21.561 4.307 12.420 1.00 91.62 232 VAL A CA 1
ATOM 1883 C C . VAL A 1 232 ? -20.186 4.716 11.906 1.00 91.62 232 VAL A C 1
ATOM 1885 O O . VAL A 1 232 ? -19.303 5.021 12.708 1.00 91.62 232 VAL A O 1
ATOM 1888 N N . THR A 1 233 ? -20.027 4.809 10.584 1.00 93.38 233 THR A N 1
ATOM 1889 C CA . THR A 1 233 ? -18.797 5.311 9.955 1.00 93.38 233 THR A CA 1
ATOM 1890 C C . THR A 1 233 ? -18.482 6.722 10.439 1.00 93.38 233 THR A C 1
ATOM 1892 O O . THR A 1 233 ? -17.366 6.988 10.884 1.00 93.38 233 THR A O 1
ATOM 1895 N N . LEU A 1 234 ? -19.471 7.621 10.419 1.00 94.25 234 LEU A N 1
ATOM 1896 C CA . LEU A 1 234 ? -19.309 8.988 10.902 1.00 94.25 234 LEU A CA 1
ATOM 1897 C C . LEU A 1 234 ? -18.935 9.023 12.388 1.00 94.25 234 LEU A C 1
ATOM 1899 O O . LEU A 1 234 ? -17.999 9.729 12.761 1.00 94.25 234 LEU A O 1
ATOM 1903 N N . ALA A 1 235 ? -19.640 8.268 13.235 1.00 94.25 235 ALA A N 1
ATOM 1904 C CA . ALA A 1 235 ? -19.399 8.241 14.674 1.00 94.25 235 ALA A CA 1
ATOM 1905 C C . ALA A 1 235 ? -17.982 7.755 15.005 1.00 94.25 235 ALA A C 1
ATOM 1907 O O . ALA A 1 235 ? -17.263 8.418 15.756 1.00 94.25 235 ALA A O 1
ATOM 1908 N N . PHE A 1 236 ? -17.560 6.635 14.415 1.00 96.44 236 PHE A N 1
ATOM 1909 C CA . PHE A 1 236 ? -16.242 6.064 14.671 1.00 96.44 236 PHE A CA 1
ATOM 1910 C C . PHE A 1 236 ? -15.115 6.934 14.104 1.00 96.44 236 PHE A C 1
ATOM 1912 O O . PHE A 1 236 ? -14.147 7.218 14.813 1.00 96.44 236 PHE A O 1
ATOM 1919 N N . ASN A 1 237 ? -15.264 7.447 12.878 1.00 96.38 237 ASN A N 1
ATOM 1920 C CA . ASN A 1 237 ? -14.274 8.352 12.290 1.00 96.38 237 ASN A CA 1
ATOM 1921 C C . ASN A 1 237 ? -14.143 9.644 13.099 1.00 96.38 237 ASN A C 1
ATOM 1923 O O . ASN A 1 237 ? -13.026 10.051 13.391 1.00 96.38 237 ASN A O 1
ATOM 1927 N N . SER A 1 238 ? -15.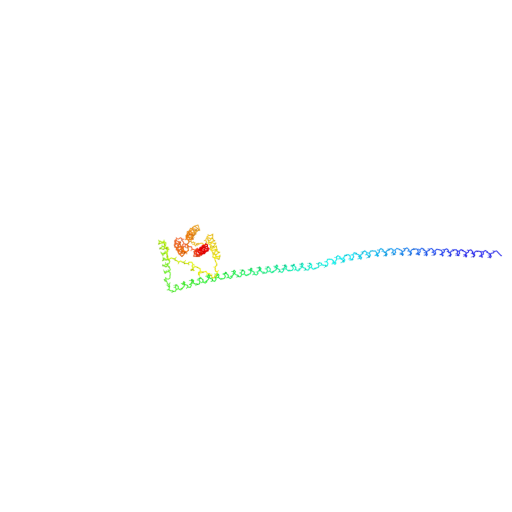252 10.227 13.567 1.00 97.12 238 SER A N 1
ATOM 1928 C CA . SER A 1 238 ? -15.212 11.436 14.405 1.00 97.12 238 SER A CA 1
ATOM 1929 C C . SER A 1 238 ? -14.428 11.214 15.701 1.00 97.12 238 SER A C 1
ATOM 1931 O O . SER A 1 238 ? -13.669 12.085 16.123 1.00 97.12 238 SER A O 1
ATOM 1933 N N . LYS A 1 239 ? -14.582 10.045 16.341 1.00 96.44 239 LYS A N 1
ATOM 1934 C CA . LYS A 1 239 ? -13.802 9.675 17.534 1.00 96.44 239 LYS A CA 1
ATOM 1935 C C . LYS A 1 239 ? -12.326 9.522 17.208 1.00 96.44 239 LYS A C 1
ATOM 1937 O O . LYS A 1 239 ? -11.479 10.082 17.894 1.00 96.44 239 LYS A O 1
ATOM 1942 N N . ALA A 1 240 ? -12.019 8.802 16.141 1.00 97.38 240 ALA A N 1
ATOM 1943 C CA . ALA A 1 240 ? -10.644 8.583 15.746 1.00 97.38 240 ALA A CA 1
ATOM 1944 C C . ALA A 1 240 ? -9.950 9.891 15.310 1.00 97.38 240 ALA A C 1
ATOM 1946 O O . ALA A 1 240 ? -8.773 10.074 15.603 1.00 97.38 240 ALA A O 1
ATOM 1947 N N . ASP A 1 241 ? -10.657 10.801 14.637 1.00 97.31 241 ASP A N 1
ATOM 1948 C CA . ASP A 1 241 ? -10.145 12.121 14.243 1.00 97.31 241 ASP A CA 1
ATOM 1949 C C . ASP A 1 241 ? -9.923 13.019 15.464 1.00 97.31 241 ASP A C 1
ATOM 1951 O O . ASP A 1 241 ? -8.906 13.707 15.551 1.00 97.31 241 ASP A O 1
ATOM 1955 N N . LEU A 1 242 ? -10.825 12.960 16.451 1.00 95.81 242 LEU A N 1
ATOM 1956 C CA . LEU A 1 242 ? -10.630 13.614 17.743 1.00 95.81 242 LEU A CA 1
ATOM 1957 C C . LEU A 1 242 ? -9.351 13.113 18.429 1.00 95.81 242 LEU A C 1
ATOM 1959 O O . LEU A 1 242 ? -8.574 13.921 18.929 1.00 95.81 242 LEU A O 1
ATOM 1963 N N . TYR A 1 243 ? -9.108 11.801 18.425 1.00 95.25 243 TYR A N 1
ATOM 1964 C CA . TYR A 1 243 ? -7.903 11.222 19.017 1.00 95.25 243 TYR A CA 1
ATOM 1965 C C . TYR A 1 243 ? -6.634 11.604 18.262 1.00 95.25 243 TYR A C 1
ATOM 1967 O O . TYR A 1 243 ? -5.649 11.967 18.892 1.00 95.25 243 TYR A O 1
ATOM 1975 N N . LEU A 1 244 ? -6.663 11.638 16.929 1.00 95.25 244 LEU A N 1
ATOM 1976 C CA . LEU A 1 244 ? -5.543 12.170 16.148 1.00 95.25 244 LEU A CA 1
ATOM 1977 C C . LEU A 1 244 ? -5.255 13.639 16.479 1.00 95.25 244 LEU A C 1
ATOM 1979 O O . LEU A 1 244 ? -4.092 14.025 16.556 1.00 95.25 244 LEU A O 1
ATOM 1983 N N . ALA A 1 245 ? -6.290 14.453 16.697 1.00 94.69 245 ALA A N 1
ATOM 1984 C CA . ALA A 1 245 ? -6.131 15.858 17.070 1.00 94.69 245 ALA A CA 1
ATOM 1985 C C . ALA A 1 245 ? -5.587 16.048 18.499 1.00 94.69 245 ALA A C 1
ATOM 1987 O O . ALA A 1 245 ? -4.939 17.055 18.775 1.00 94.69 245 ALA A O 1
ATOM 1988 N N . GLN A 1 246 ? -5.850 15.097 19.398 1.00 92.06 246 GLN A N 1
ATOM 1989 C CA . GLN A 1 246 ? -5.373 15.097 20.786 1.00 92.06 246 GLN A CA 1
ATOM 1990 C C . GLN A 1 246 ? -4.008 14.426 20.964 1.00 92.06 246 GLN A C 1
ATOM 1992 O O . GLN A 1 246 ? -3.476 14.428 22.072 1.00 92.06 246 GLN A O 1
ATOM 1997 N N . LEU A 1 247 ? -3.455 13.833 19.907 1.00 91.25 247 LEU A N 1
ATOM 1998 C CA . LEU A 1 247 ? -2.220 13.069 19.971 1.00 91.25 247 LEU A CA 1
ATOM 1999 C C . LEU A 1 247 ? -1.048 13.924 20.461 1.00 91.25 247 LEU A C 1
ATOM 2001 O O . LEU A 1 247 ? -0.694 14.954 19.877 1.00 91.25 247 LEU A O 1
ATOM 2005 N N . ASP A 1 248 ? -0.435 13.449 21.537 1.00 82.62 248 ASP A N 1
ATOM 2006 C CA . ASP A 1 248 ? 0.817 13.945 22.078 1.00 82.62 248 ASP A CA 1
ATOM 2007 C C . ASP A 1 248 ? 1.823 12.788 22.202 1.00 82.62 248 ASP A C 1
ATOM 2009 O O . ASP A 1 248 ? 1.486 11.608 22.062 1.00 82.62 248 ASP A O 1
ATOM 2013 N N . GLY A 1 249 ? 3.092 13.121 22.443 1.00 73.38 249 GLY A N 1
ATOM 2014 C CA . GLY A 1 249 ? 4.159 12.119 22.484 1.00 73.38 249 GLY A CA 1
ATOM 2015 C C . GLY A 1 249 ? 4.104 11.144 23.675 1.00 73.38 249 GLY A C 1
ATOM 2016 O O . GLY A 1 249 ? 4.922 10.231 23.767 1.00 73.38 249 GLY A O 1
ATOM 2017 N N . ALA A 1 250 ? 3.178 11.328 24.617 1.00 80.31 250 ALA A N 1
ATOM 2018 C CA . ALA A 1 250 ? 3.061 10.532 25.838 1.00 80.31 250 ALA A CA 1
ATOM 2019 C C . ALA A 1 250 ? 1.729 9.766 25.937 1.00 80.31 250 ALA A C 1
ATOM 2021 O O . ALA A 1 250 ? 1.637 8.792 26.689 1.00 80.31 250 ALA A O 1
ATOM 2022 N N . ASN A 1 251 ? 0.710 10.170 25.177 1.00 87.38 251 ASN A N 1
ATOM 2023 C CA . ASN A 1 251 ? -0.663 9.691 25.306 1.00 87.38 251 ASN A CA 1
ATOM 2024 C C . ASN A 1 251 ? -1.080 8.668 24.240 1.00 87.38 251 ASN A C 1
ATOM 2026 O O . ASN A 1 251 ? -2.196 8.152 24.317 1.00 87.38 251 ASN A O 1
ATOM 2030 N N . LEU A 1 252 ? -0.199 8.318 23.289 1.00 89.81 252 LEU A N 1
ATOM 2031 C CA . LEU A 1 252 ? -0.502 7.369 22.207 1.00 89.81 252 LEU A CA 1
ATOM 2032 C C . LEU A 1 252 ? -1.181 6.100 22.730 1.00 89.81 252 LEU A C 1
ATOM 2034 O O . LEU A 1 252 ? -2.199 5.667 22.198 1.00 89.81 252 LEU A O 1
ATOM 2038 N N . GLY A 1 253 ? -0.631 5.510 23.789 1.00 88.69 253 GLY A N 1
ATOM 2039 C CA . GLY A 1 253 ? -1.189 4.304 24.382 1.00 88.69 253 GLY A CA 1
ATOM 2040 C C . GLY A 1 253 ? -2.650 4.470 24.821 1.00 88.69 253 GLY A C 1
ATOM 2041 O O . GLY A 1 253 ? -3.488 3.618 24.532 1.00 88.69 253 GLY A O 1
ATOM 2042 N N . GLN A 1 254 ? -2.963 5.591 25.463 1.00 89.19 254 GLN A N 1
ATOM 2043 C CA . GLN A 1 254 ? -4.306 5.912 25.947 1.00 89.19 254 GLN A CA 1
ATOM 2044 C C . GLN A 1 254 ? -5.272 6.114 24.788 1.00 89.19 254 GLN A C 1
ATOM 2046 O O . GLN A 1 254 ? -6.389 5.612 24.829 1.00 89.19 254 GLN A O 1
ATOM 2051 N N . LEU A 1 255 ? -4.830 6.801 23.734 1.00 92.19 255 LEU A N 1
ATOM 2052 C CA . LEU A 1 255 ? -5.638 7.042 22.542 1.00 92.19 255 LEU A CA 1
ATOM 2053 C C . LEU A 1 255 ? -5.913 5.754 21.759 1.00 92.19 255 LEU A C 1
ATOM 2055 O O . LEU A 1 255 ? -7.031 5.559 21.283 1.00 92.19 255 LEU A O 1
ATOM 2059 N N . LEU A 1 256 ? -4.934 4.847 21.673 1.00 92.75 256 LEU A N 1
ATOM 2060 C CA . LEU A 1 256 ? -5.131 3.522 21.081 1.00 92.75 256 LEU A CA 1
ATOM 2061 C C . LEU A 1 256 ? -6.180 2.721 21.862 1.00 92.75 256 LEU A C 1
ATOM 2063 O O . LEU A 1 256 ? -7.106 2.186 21.254 1.00 92.75 256 LEU A O 1
ATOM 2067 N N . GLN A 1 257 ? -6.076 2.685 23.195 1.00 91.25 257 GLN A N 1
ATOM 2068 C CA . GLN A 1 257 ? -7.056 1.997 24.037 1.00 91.25 257 GLN A CA 1
ATOM 2069 C C . GLN A 1 257 ? -8.440 2.653 23.945 1.00 91.25 257 GLN A C 1
ATOM 2071 O O . GLN A 1 257 ? -9.443 1.963 23.797 1.00 91.25 257 GLN A O 1
ATOM 2076 N N . ALA A 1 258 ? -8.510 3.984 23.974 1.00 92.38 258 ALA A N 1
ATOM 2077 C CA . ALA A 1 258 ? -9.768 4.717 23.902 1.00 92.38 258 ALA A CA 1
ATOM 2078 C C . ALA A 1 258 ? -10.501 4.486 22.573 1.00 92.38 258 ALA A C 1
ATOM 2080 O O . ALA A 1 258 ? -11.733 4.394 22.570 1.00 92.38 258 ALA A O 1
ATOM 2081 N N . LEU A 1 259 ? -9.760 4.363 21.467 1.00 95.31 259 LEU A N 1
ATOM 2082 C CA . LEU A 1 259 ? -10.318 4.025 20.162 1.00 95.31 259 LEU A CA 1
ATOM 2083 C C . LEU A 1 259 ? -10.814 2.574 20.103 1.00 95.31 259 LEU A C 1
ATOM 2085 O O . LEU A 1 259 ? -11.885 2.323 19.552 1.00 95.31 259 LEU A O 1
ATOM 2089 N N . GLN A 1 260 ? -10.072 1.630 20.689 1.00 94.81 260 GLN A N 1
ATOM 2090 C CA . GLN A 1 260 ? -10.519 0.238 20.815 1.00 94.81 260 GLN A CA 1
ATOM 2091 C C . GLN A 1 260 ? -11.791 0.125 21.663 1.00 94.81 260 GLN A C 1
ATOM 2093 O O . GLN A 1 260 ? -12.717 -0.586 21.281 1.00 94.81 260 GLN A O 1
ATOM 2098 N N . ASP A 1 261 ? -11.871 0.872 22.762 1.00 92.69 261 ASP A N 1
ATOM 2099 C CA . ASP A 1 261 ? -13.060 0.924 23.611 1.00 92.69 261 ASP A CA 1
ATOM 2100 C C . ASP A 1 261 ? -14.268 1.481 22.841 1.00 92.69 261 ASP A C 1
ATOM 2102 O O . ASP A 1 261 ? -15.358 0.921 22.922 1.00 92.69 261 ASP A O 1
ATOM 2106 N N . ASP A 1 262 ? -14.096 2.554 22.055 1.00 94.81 262 ASP A N 1
ATOM 2107 C CA . ASP A 1 262 ? -15.187 3.079 21.218 1.00 94.81 262 ASP A CA 1
ATOM 2108 C C . ASP A 1 262 ? -15.635 2.060 20.167 1.00 94.81 262 ASP A C 1
ATOM 2110 O O . ASP A 1 262 ? -16.834 1.891 19.967 1.00 94.81 262 ASP A O 1
ATOM 2114 N N . TYR A 1 263 ? -14.703 1.348 19.528 1.00 95.25 263 TYR A N 1
ATOM 2115 C CA . TYR A 1 263 ? -15.036 0.268 18.596 1.00 95.25 263 TYR A CA 1
ATOM 2116 C C . TYR A 1 263 ? -15.870 -0.829 19.269 1.00 95.25 263 TYR A C 1
ATOM 2118 O O . TYR A 1 263 ? -16.918 -1.213 18.748 1.00 95.25 263 TYR A O 1
ATOM 2126 N N . GLN A 1 264 ? -15.447 -1.293 20.448 1.00 92.75 264 GLN A N 1
ATOM 2127 C CA . GLN A 1 264 ? -16.167 -2.313 21.211 1.00 92.75 264 GLN A CA 1
ATOM 2128 C C . GLN A 1 264 ? -17.581 -1.851 21.580 1.00 92.75 264 GLN A C 1
ATOM 2130 O O . GLN A 1 264 ? -18.544 -2.589 21.375 1.00 92.75 264 GLN A O 1
ATOM 2135 N N . LEU A 1 265 ? -17.725 -0.622 22.081 1.00 91.94 265 LEU A N 1
ATOM 2136 C CA . LEU A 1 265 ? -19.021 -0.072 22.479 1.00 91.94 265 LEU A CA 1
ATOM 2137 C C . LEU A 1 265 ? -19.947 0.158 21.281 1.00 91.94 265 LEU A C 1
ATOM 2139 O O . LEU A 1 265 ? -21.131 -0.172 21.348 1.00 91.94 265 LEU A O 1
ATOM 2143 N N . ILE A 1 266 ? -19.422 0.687 20.173 1.00 92.81 266 ILE A N 1
ATOM 2144 C CA . ILE A 1 266 ? -20.198 0.893 18.947 1.00 92.81 266 ILE A CA 1
ATOM 2145 C C . ILE A 1 266 ? -20.694 -0.447 18.399 1.00 92.81 266 ILE A C 1
ATOM 2147 O O . ILE A 1 266 ? -21.878 -0.562 18.092 1.00 92.81 266 ILE A O 1
ATOM 2151 N N . ASN A 1 267 ? -19.841 -1.473 18.340 1.00 91.88 267 ASN A N 1
ATOM 2152 C CA . ASN A 1 267 ? -20.239 -2.801 17.867 1.00 91.88 267 ASN A CA 1
ATOM 2153 C C . ASN A 1 267 ? -21.211 -3.499 18.828 1.00 91.88 267 ASN A C 1
ATOM 2155 O O . ASN A 1 267 ? -22.181 -4.110 18.382 1.00 91.88 267 ASN A O 1
ATOM 2159 N N . PHE A 1 268 ? -21.026 -3.344 20.143 1.00 89.75 268 PHE A N 1
ATOM 2160 C CA . PHE A 1 268 ? -21.990 -3.822 21.136 1.00 89.75 268 PHE A CA 1
ATOM 2161 C C . PHE A 1 268 ? -23.377 -3.212 20.915 1.00 89.75 268 PHE A C 1
ATOM 2163 O O . PHE A 1 268 ? -24.379 -3.925 20.926 1.00 89.75 268 PHE A O 1
ATOM 2170 N N . HIS A 1 269 ? -23.451 -1.905 20.654 1.00 86.38 269 HIS A N 1
ATOM 2171 C CA . HIS A 1 269 ? -24.715 -1.267 20.300 1.00 86.38 269 HIS A CA 1
ATOM 2172 C C . HIS A 1 269 ? -25.226 -1.711 18.925 1.00 86.38 269 HIS A C 1
ATOM 2174 O O . HIS A 1 269 ? -26.426 -1.933 18.774 1.00 86.38 269 HIS A O 1
ATOM 2180 N N . GLY A 1 270 ? -24.332 -1.907 17.956 1.00 85.19 270 GLY A N 1
ATOM 2181 C CA . GLY A 1 270 ? -24.622 -2.413 16.614 1.00 85.19 270 GLY A CA 1
ATOM 2182 C C . GLY A 1 270 ? -25.327 -3.774 16.593 1.00 85.19 270 GLY A C 1
ATOM 2183 O O . GLY A 1 270 ? -26.181 -4.006 15.734 1.00 85.19 270 GLY A O 1
ATOM 2184 N N . ASN A 1 271 ? -25.110 -4.619 17.609 1.00 82.06 271 ASN A N 1
ATOM 2185 C CA . ASN A 1 271 ? -25.869 -5.863 17.785 1.00 82.06 271 ASN A CA 1
ATOM 2186 C C . ASN A 1 271 ? -27.384 -5.633 17.893 1.00 82.06 271 ASN A C 1
ATOM 2188 O O . ASN A 1 271 ? -28.169 -6.415 17.356 1.00 82.06 271 ASN A O 1
ATOM 2192 N N . HIS A 1 272 ? -27.811 -4.526 18.506 1.00 81.75 272 HIS A N 1
ATOM 2193 C CA . HIS A 1 272 ? -29.225 -4.146 18.574 1.00 81.75 272 HIS A CA 1
ATOM 2194 C C . HIS A 1 272 ? -29.772 -3.596 17.245 1.00 81.75 272 HIS A C 1
ATOM 2196 O O . HIS A 1 272 ? -30.987 -3.510 17.066 1.00 81.75 272 HIS A O 1
ATOM 2202 N N . PHE A 1 273 ? -28.894 -3.271 16.295 1.00 81.31 273 PHE A N 1
ATOM 2203 C CA . PHE A 1 273 ? -29.218 -2.773 14.961 1.00 81.31 273 PHE A CA 1
ATOM 2204 C C . PHE A 1 273 ? -28.937 -3.845 13.900 1.00 81.31 273 PHE A C 1
ATOM 2206 O O . PHE A 1 273 ? -28.159 -3.640 12.974 1.00 81.31 273 PHE A O 1
ATOM 2213 N N . SER A 1 274 ? -29.589 -5.005 14.025 1.00 82.81 274 SER A N 1
ATOM 2214 C CA . SER A 1 274 ? -29.472 -6.121 13.073 1.00 82.81 274 SER A CA 1
ATOM 2215 C C . SER A 1 274 ? -28.069 -6.742 12.998 1.00 82.81 274 SER A C 1
ATOM 2217 O O . SER A 1 274 ? -27.582 -7.011 11.905 1.00 82.81 274 SER A O 1
ATOM 2219 N N . HIS A 1 275 ? -27.410 -6.976 14.141 1.00 82.56 275 HIS A N 1
ATOM 2220 C CA . HIS A 1 275 ? -26.064 -7.582 14.186 1.00 82.56 275 HIS A CA 1
ATOM 2221 C C . HIS A 1 275 ? -25.042 -6.857 13.293 1.00 82.56 275 HIS A C 1
ATOM 2223 O O . HIS A 1 275 ? -24.178 -7.474 12.668 1.00 82.56 275 HIS A O 1
ATOM 2229 N N . SER A 1 276 ? -25.188 -5.540 13.173 1.00 85.81 276 SER A N 1
ATOM 2230 C CA . SER A 1 276 ? -24.330 -4.728 12.319 1.00 85.81 276 SER A CA 1
ATOM 2231 C C . SER A 1 276 ? -23.091 -4.300 13.100 1.00 85.81 276 SER A C 1
ATOM 2233 O O . SER A 1 276 ? -23.191 -3.970 14.282 1.00 85.81 276 SER A O 1
ATOM 2235 N N . HIS A 1 277 ? -21.922 -4.303 12.467 1.00 90.69 277 HIS A N 1
ATOM 2236 C CA . HIS A 1 277 ? -20.654 -4.076 13.157 1.00 90.69 277 HIS A CA 1
ATOM 2237 C C . HIS A 1 277 ? -19.602 -3.457 12.232 1.00 90.69 277 HIS A C 1
ATOM 2239 O O . HIS A 1 277 ? -19.599 -3.676 11.025 1.00 90.69 277 HIS A O 1
ATOM 2245 N N . ILE A 1 278 ? -18.689 -2.676 12.802 1.00 94.12 278 ILE A N 1
ATOM 2246 C CA . ILE A 1 278 ? -17.496 -2.179 12.113 1.00 94.12 278 ILE A CA 1
ATOM 2247 C C . ILE A 1 278 ? -16.549 -3.356 11.896 1.00 94.12 278 ILE A C 1
ATOM 2249 O O . ILE A 1 278 ? -16.312 -4.130 12.824 1.00 94.12 278 ILE A O 1
ATOM 2253 N N . HIS A 1 279 ? -15.967 -3.460 10.703 1.00 94.12 279 HIS A N 1
ATOM 2254 C CA . HIS A 1 279 ? -14.959 -4.477 10.433 1.00 94.12 279 HIS A CA 1
ATOM 2255 C C . HIS A 1 279 ? -13.687 -4.232 11.255 1.00 94.12 279 HIS A C 1
ATOM 2257 O O . HIS A 1 279 ? -13.156 -3.120 11.303 1.00 94.12 279 HIS A O 1
ATOM 2263 N N . GLU A 1 280 ? -13.123 -5.296 11.824 1.00 93.56 280 GLU A N 1
ATOM 2264 C CA . GLU A 1 280 ? -11.854 -5.222 12.561 1.00 93.56 280 GLU A CA 1
ATOM 2265 C C . GLU A 1 280 ? -10.705 -4.711 11.673 1.00 93.56 280 GLU A C 1
ATOM 2267 O O . GLU A 1 280 ? -9.833 -3.962 12.117 1.00 93.56 280 GLU A O 1
ATOM 2272 N N . SER A 1 281 ? -10.733 -5.037 10.377 1.00 93.44 281 SER A N 1
ATOM 2273 C CA . SER A 1 281 ? -9.781 -4.513 9.393 1.00 93.44 281 SER A CA 1
ATOM 2274 C C . SER A 1 281 ? -9.783 -2.980 9.331 1.00 93.44 281 SER A C 1
ATOM 2276 O O . SER A 1 281 ? -8.723 -2.373 9.168 1.00 93.44 281 SER A O 1
ATOM 2278 N N . TYR A 1 282 ? -10.943 -2.345 9.521 1.00 96.56 282 TYR A N 1
ATOM 2279 C CA . TYR A 1 282 ? -11.074 -0.892 9.540 1.00 96.56 282 TYR A CA 1
ATOM 2280 C C . TYR A 1 282 ? -10.601 -0.279 10.866 1.00 96.56 282 TYR A C 1
ATOM 2282 O O . TYR A 1 282 ? -9.911 0.744 10.856 1.00 96.56 282 TYR A O 1
ATOM 2290 N N . LEU A 1 283 ? -10.875 -0.931 12.006 1.00 96.81 283 LEU A N 1
ATOM 2291 C CA . LEU A 1 283 ? -10.264 -0.562 13.292 1.00 96.81 283 LEU A CA 1
ATOM 2292 C C . LEU A 1 283 ? -8.734 -0.555 13.178 1.00 96.81 283 LEU A C 1
ATOM 2294 O O . LEU A 1 283 ? -8.086 0.415 13.573 1.00 96.81 283 LEU A O 1
ATOM 2298 N N . ASN A 1 284 ? -8.163 -1.610 12.596 1.00 95.62 284 ASN A N 1
ATOM 2299 C CA . ASN A 1 284 ? -6.719 -1.749 12.440 1.00 95.62 284 ASN A CA 1
ATOM 2300 C C . ASN A 1 284 ? -6.112 -0.621 11.596 1.00 95.62 284 ASN A C 1
ATOM 2302 O O . ASN A 1 284 ? -5.066 -0.099 11.975 1.00 95.62 284 ASN A O 1
ATOM 2306 N N . LEU A 1 285 ? -6.791 -0.168 10.533 1.00 96.75 285 LEU A N 1
ATOM 2307 C CA . LEU A 1 285 ? -6.363 1.004 9.757 1.00 96.75 285 LEU A CA 1
ATOM 2308 C C . LEU A 1 285 ? -6.294 2.278 10.610 1.00 96.75 285 LEU A C 1
ATOM 2310 O O . LEU A 1 285 ? -5.326 3.031 10.518 1.00 96.75 285 LEU A O 1
ATOM 2314 N N . ARG A 1 286 ? -7.300 2.528 11.455 1.00 97.69 286 ARG A N 1
ATOM 2315 C CA . ARG A 1 286 ? -7.340 3.725 12.312 1.00 97.69 286 ARG A CA 1
ATOM 2316 C C . ARG A 1 286 ? -6.325 3.666 13.457 1.00 97.69 286 ARG A C 1
ATOM 2318 O O . ARG A 1 286 ? -5.730 4.688 13.796 1.00 97.69 286 ARG A O 1
ATOM 2325 N N . LEU A 1 287 ? -6.073 2.482 14.018 1.00 95.94 287 LEU A N 1
ATOM 2326 C CA . LEU A 1 287 ? -4.998 2.275 14.997 1.00 95.94 287 LEU A CA 1
ATOM 2327 C C . LEU A 1 287 ? -3.614 2.462 14.364 1.00 95.94 287 LEU A C 1
ATOM 2329 O O . LEU A 1 287 ? -2.723 3.045 14.979 1.00 95.94 287 LEU A O 1
ATOM 2333 N N . GLU A 1 288 ? -3.426 1.974 13.139 1.00 95.12 288 GLU A N 1
ATOM 2334 C CA . GLU A 1 288 ? -2.198 2.162 12.369 1.00 95.12 288 GLU A CA 1
ATOM 2335 C C . GLU A 1 288 ? -1.960 3.644 12.054 1.00 95.12 288 GLU A C 1
ATOM 2337 O O . GLU A 1 288 ? -0.852 4.142 12.253 1.00 95.12 288 GLU A O 1
ATOM 2342 N N . GLU A 1 289 ? -3.005 4.383 11.673 1.00 96.81 289 GLU A N 1
ATOM 2343 C CA . GLU A 1 289 ? -2.919 5.829 11.466 1.00 96.81 289 GLU A CA 1
ATOM 2344 C C . GLU A 1 289 ? -2.428 6.565 12.722 1.00 96.81 289 GLU A C 1
ATOM 2346 O O . GLU A 1 289 ? -1.496 7.363 12.627 1.00 96.81 289 GLU A O 1
ATOM 2351 N N . LEU A 1 290 ? -2.996 6.266 13.899 1.00 94.50 290 LEU A N 1
ATOM 2352 C CA . LEU A 1 290 ? -2.565 6.851 15.177 1.00 94.50 290 LEU A CA 1
ATOM 2353 C C . LEU A 1 290 ? -1.090 6.555 15.479 1.00 94.50 290 LEU A C 1
ATOM 2355 O O . LEU A 1 290 ? -0.342 7.464 15.834 1.00 94.50 290 LEU A O 1
ATOM 2359 N N . LYS A 1 291 ? -0.649 5.305 15.296 1.00 93.06 291 LYS A N 1
ATOM 2360 C CA . LYS A 1 291 ? 0.748 4.901 15.531 1.00 93.06 291 LYS A CA 1
ATOM 2361 C C . LYS A 1 291 ? 1.719 5.669 14.636 1.00 93.06 291 LYS A C 1
ATOM 2363 O O . LYS A 1 291 ? 2.693 6.236 15.127 1.00 93.06 291 LYS A O 1
ATOM 2368 N N . PHE A 1 292 ? 1.456 5.715 13.331 1.00 93.38 292 PHE A N 1
ATOM 2369 C CA . PHE A 1 292 ? 2.356 6.379 12.386 1.00 93.38 292 PHE A CA 1
ATOM 2370 C C . PHE A 1 292 ? 2.295 7.907 12.477 1.00 93.38 292 PHE A C 1
ATOM 2372 O O . PHE A 1 292 ? 3.320 8.564 12.295 1.00 93.38 292 PHE A O 1
ATOM 2379 N N . ALA A 1 293 ? 1.144 8.485 12.830 1.00 93.38 293 ALA A N 1
ATOM 2380 C CA . ALA A 1 293 ? 1.058 9.903 13.170 1.00 93.38 293 ALA A CA 1
ATOM 2381 C C . ALA A 1 293 ? 1.950 10.240 14.377 1.00 93.38 293 ALA A C 1
ATOM 2383 O O . ALA A 1 293 ? 2.694 11.219 14.335 1.00 93.38 293 ALA A O 1
ATOM 2384 N N . ALA A 1 294 ? 1.941 9.387 15.405 1.00 91.31 294 ALA A N 1
ATOM 2385 C CA . ALA A 1 294 ? 2.739 9.575 16.612 1.00 91.31 294 ALA A CA 1
ATOM 2386 C C . ALA A 1 294 ? 4.242 9.471 16.321 1.00 91.31 294 ALA A C 1
ATOM 2388 O O . ALA A 1 294 ? 5.020 10.293 16.801 1.00 91.31 294 ALA A O 1
ATOM 2389 N N . LEU A 1 295 ? 4.652 8.499 15.494 1.00 89.69 295 LEU A N 1
ATOM 2390 C CA . LEU A 1 295 ? 6.042 8.366 15.043 1.00 89.69 295 LEU A CA 1
ATOM 2391 C C . LEU A 1 295 ? 6.547 9.646 14.379 1.00 89.69 295 LEU A C 1
ATOM 2393 O O . LEU A 1 295 ? 7.597 10.154 14.761 1.00 89.69 295 LEU A O 1
ATOM 2397 N N . LEU A 1 296 ? 5.789 10.190 13.424 1.00 90.19 296 LEU A N 1
ATOM 2398 C CA . LEU A 1 296 ? 6.181 11.402 12.700 1.00 90.19 296 LEU A CA 1
ATOM 2399 C C . LEU A 1 296 ? 6.173 12.654 13.586 1.00 90.19 296 LEU A C 1
ATOM 2401 O O . LEU A 1 296 ? 6.987 13.558 13.390 1.00 90.19 296 LEU A O 1
ATOM 2405 N N . GLN A 1 297 ? 5.272 12.725 14.565 1.00 88.81 297 GLN A N 1
ATOM 2406 C CA . GLN A 1 297 ? 5.241 13.825 15.527 1.00 88.81 297 GLN A CA 1
ATOM 2407 C C . GLN A 1 297 ? 6.469 13.800 16.449 1.00 88.81 297 GLN A C 1
ATOM 2409 O O . GLN A 1 297 ? 7.077 14.849 16.669 1.00 88.81 297 GLN A O 1
ATOM 2414 N N . ALA A 1 298 ? 6.868 12.619 16.934 1.00 84.69 298 ALA A N 1
ATOM 2415 C CA . ALA A 1 298 ? 8.059 12.444 17.766 1.00 84.69 298 ALA A CA 1
ATOM 2416 C C . ALA A 1 298 ? 9.352 12.753 16.995 1.00 84.69 298 ALA A C 1
ATOM 2418 O O . ALA A 1 298 ? 10.185 13.522 17.469 1.00 84.69 298 ALA A O 1
ATOM 2419 N N . ALA A 1 299 ? 9.471 12.221 15.779 1.00 84.62 299 ALA A N 1
ATOM 2420 C CA . ALA A 1 299 ? 10.506 12.546 14.795 1.00 84.62 299 ALA A CA 1
ATOM 2421 C C . ALA A 1 299 ? 10.705 14.063 14.626 1.00 84.62 299 ALA A C 1
ATOM 2423 O O . ALA A 1 299 ? 11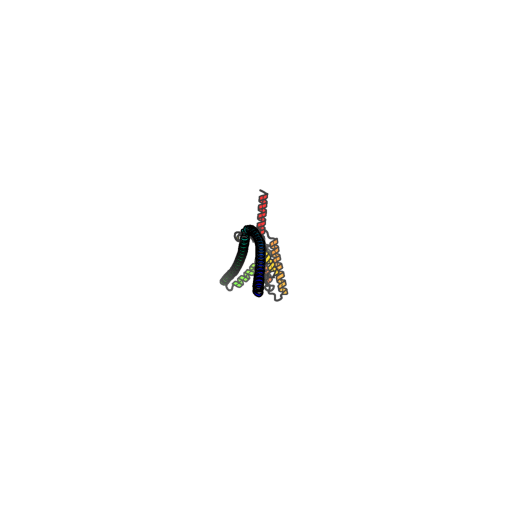.789 14.618 14.834 1.00 84.62 299 ALA A O 1
ATOM 2424 N N . LYS A 1 300 ? 9.603 14.770 14.349 1.00 84.88 300 LYS A N 1
ATOM 2425 C CA . LYS A 1 300 ? 9.611 16.226 14.207 1.00 84.88 300 LYS A CA 1
ATOM 2426 C C . LYS A 1 300 ? 10.076 16.919 15.489 1.00 84.88 300 LYS A C 1
ATOM 2428 O O . LYS A 1 300 ? 10.899 17.829 15.402 1.00 84.88 300 LYS A O 1
ATOM 2433 N N . ALA A 1 301 ? 9.589 16.497 16.656 1.00 82.00 301 ALA A N 1
ATOM 2434 C CA . ALA A 1 301 ? 9.988 17.076 17.939 1.00 82.00 301 ALA A CA 1
ATOM 2435 C C . ALA A 1 301 ? 11.498 16.920 18.203 1.00 82.00 301 ALA A C 1
ATOM 2437 O O . ALA A 1 301 ? 12.148 17.900 18.568 1.00 82.00 301 ALA A O 1
ATOM 2438 N N . HIS A 1 302 ? 12.068 15.741 17.926 1.00 78.56 302 HIS A N 1
ATOM 2439 C CA . HIS A 1 302 ? 13.510 15.499 18.034 1.00 78.56 302 HIS A CA 1
ATOM 2440 C C . HIS A 1 302 ? 14.328 16.422 17.123 1.00 78.56 302 HIS A C 1
ATOM 2442 O O . HIS A 1 302 ? 15.271 17.061 17.588 1.00 78.56 302 HIS A O 1
ATOM 2448 N N . SER A 1 303 ? 13.931 16.571 15.853 1.00 77.06 303 SER A N 1
ATOM 2449 C CA . SER A 1 303 ? 14.646 17.434 14.901 1.00 77.06 303 SER A CA 1
ATOM 2450 C C . SER A 1 303 ? 14.667 18.911 15.320 1.00 77.06 303 SER A C 1
ATOM 2452 O O . SER A 1 303 ? 15.679 19.592 15.155 1.00 77.06 303 SER A O 1
ATOM 2454 N N . VAL A 1 304 ? 13.568 19.410 15.902 1.00 76.69 304 VAL A N 1
ATOM 2455 C CA . VAL A 1 304 ? 13.477 20.790 16.402 1.00 76.69 304 VAL A CA 1
ATOM 2456 C C . VAL A 1 304 ? 14.367 20.978 17.629 1.00 76.69 304 VAL A C 1
ATOM 2458 O O . VAL A 1 304 ? 15.035 22.005 17.748 1.00 76.69 304 VAL A O 1
ATOM 2461 N N . GLN A 1 305 ? 14.406 19.990 18.525 1.00 76.25 305 GLN A N 1
ATOM 2462 C CA . GLN A 1 305 ? 15.223 20.058 19.732 1.00 76.25 305 GLN A CA 1
ATOM 2463 C C . GLN A 1 305 ? 16.724 20.040 19.406 1.00 76.25 305 GLN A C 1
ATOM 2465 O O . GLN A 1 305 ? 17.460 20.888 19.906 1.00 76.25 305 GLN A O 1
ATOM 2470 N N . GLU A 1 306 ? 17.166 19.181 18.483 1.00 72.06 306 GLU A N 1
ATOM 2471 C CA . GLU A 1 306 ? 18.556 19.178 18.003 1.00 72.06 306 GLU A CA 1
ATOM 2472 C C . GLU A 1 306 ? 18.956 20.500 17.330 1.00 72.06 306 GLU A C 1
ATOM 2474 O O . GLU A 1 306 ? 20.089 20.964 17.471 1.00 72.06 306 GLU A O 1
ATOM 2479 N N . GLN A 1 307 ? 18.044 21.120 16.576 1.00 68.00 307 GLN A N 1
ATOM 2480 C CA . GLN A 1 307 ? 18.290 22.424 15.957 1.00 68.00 307 GLN A CA 1
ATOM 2481 C C . GLN A 1 307 ? 18.405 23.534 17.004 1.00 68.00 307 GLN A C 1
ATOM 2483 O O . GLN A 1 307 ? 19.285 24.383 16.889 1.00 68.00 307 GLN A O 1
ATOM 2488 N N . ALA A 1 308 ? 17.561 23.517 18.038 1.00 69.88 308 ALA A N 1
ATOM 2489 C CA . ALA A 1 308 ? 17.639 24.471 19.139 1.00 69.88 308 ALA A CA 1
ATOM 2490 C C . ALA A 1 308 ? 18.954 24.331 19.925 1.00 69.88 308 ALA A C 1
ATOM 2492 O O . ALA A 1 308 ? 19.597 25.336 20.220 1.00 69.88 308 ALA A O 1
ATOM 2493 N N . GLU A 1 309 ? 19.404 23.103 20.197 1.00 71.69 309 GLU A N 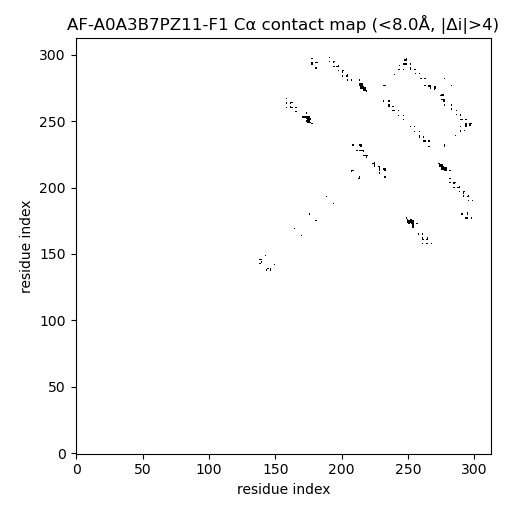1
ATOM 2494 C CA . GLU A 1 309 ? 20.684 22.836 20.870 1.00 71.69 309 GLU A CA 1
ATOM 2495 C C . GLU A 1 309 ? 21.896 23.269 20.031 1.00 71.69 309 GLU A C 1
ATOM 2497 O O . GLU A 1 309 ? 22.871 23.780 20.579 1.00 71.69 309 GLU A O 1
ATOM 2502 N N . LYS A 1 310 ? 21.833 23.141 18.700 1.00 71.31 310 LYS A N 1
ATOM 2503 C CA . LYS A 1 310 ? 22.875 23.647 17.784 1.00 71.31 310 LYS A CA 1
ATOM 2504 C C . LYS A 1 310 ? 22.913 25.171 17.662 1.00 71.31 310 LYS A C 1
ATOM 2506 O O . LYS A 1 310 ? 23.925 25.697 17.228 1.00 71.31 310 LYS A O 1
ATOM 2511 N N . LEU A 1 311 ? 21.820 25.867 17.974 1.00 72.12 311 LEU A N 1
ATOM 2512 C CA . LEU A 1 311 ? 21.756 27.334 17.958 1.00 72.12 311 LEU A CA 1
ATOM 2513 C C . LEU A 1 311 ? 22.162 27.959 19.302 1.00 72.12 311 LEU A C 1
ATOM 2515 O O . LEU A 1 311 ? 22.448 29.153 19.355 1.00 72.12 311 LEU A O 1
ATOM 2519 N N . LEU A 1 312 ? 22.149 27.169 20.379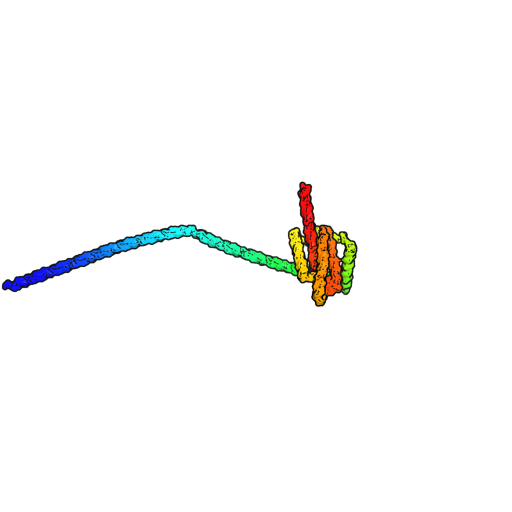 1.00 68.31 312 LEU A N 1
ATOM 2520 C CA . LEU A 1 312 ? 22.545 27.578 21.731 1.00 68.31 312 LEU A CA 1
ATOM 2521 C C . LEU A 1 312 ? 24.028 27.303 22.043 1.00 68.31 312 LEU A C 1
ATOM 2523 O O . LEU A 1 312 ? 24.536 27.854 23.020 1.00 68.31 312 LEU A O 1
ATOM 2527 N N . ASN A 1 313 ? 24.699 26.488 21.224 1.00 59.09 313 ASN A N 1
ATOM 2528 C CA . ASN A 1 313 ? 26.132 26.171 21.292 1.00 59.09 313 ASN A CA 1
ATOM 2529 C C . ASN A 1 313 ? 26.906 26.868 20.169 1.00 59.09 313 ASN A C 1
ATOM 2531 O O . ASN A 1 313 ? 28.071 27.250 20.419 1.00 59.09 313 ASN A O 1
#

pLDDT: mean 86.03, std 9.17, range [52.69, 97.69]

Solvent-accessible surface area (backbone atoms only — not comparable to full-atom values): 16875 Å² total; per-residue (Å²): 139,67,71,67,62,55,54,53,50,52,51,52,51,52,51,51,53,50,50,49,51,52,52,50,51,51,50,52,50,51,50,52,51,50,50,49,50,52,48,54,52,50,51,50,53,51,50,53,50,51,52,52,51,51,51,49,52,54,49,51,52,50,53,50,53,51,52,52,50,52,52,50,57,60,54,59,70,49,51,64,55,56,54,47,50,53,48,52,52,52,52,46,53,52,50,52,51,50,51,53,53,49,51,51,51,50,52,52,52,51,51,50,51,52,51,50,53,50,51,52,52,50,49,51,54,52,49,52,50,51,51,49,54,52,52,49,50,53,47,37,70,74,39,48,90,47,32,66,58,51,49,55,50,47,54,53,48,52,51,51,49,36,50,49,44,66,74,67,57,66,87,78,81,45,76,48,57,61,70,67,56,55,72,72,50,64,90,88,70,46,72,68,53,46,52,53,48,40,52,51,47,51,49,50,52,53,49,27,63,74,71,56,68,43,42,51,66,61,52,90,49,63,71,58,31,54,52,48,47,51,51,54,50,50,54,53,50,52,53,51,51,50,42,58,74,65,62,47,85,66,43,49,29,38,47,50,50,53,48,52,34,49,51,53,53,51,32,61,55,21,47,80,56,52,67,15,35,67,39,67,72,47,54,51,48,55,51,48,44,50,53,40,51,46,52,54,52,46,52,51,51,51,56,53,50,56,52,52,55,64,74,76,106

Sequence (313 aa):
MSNILLIILAAAFAGLLYACRLLQQKHQLLQALQENFNRARCELSQHEAQSGELNYEITQLRIQASSLKVQLNKFSQYQHVVDIEQYVLTRRLQADSFIEMTKLNAEIMLDDVKRMIAQVREFLAQHQQQVQDSVERKAQEKLQDYYAHAQALQERRDIVQALERKIRGDQQQYFFPHPRLLEQLIDGYSEADAARHLQAVRSRIQAANASGQVAECHYVDESRCLAFSALVTLAFNSKADLYLAQLDGANLGQLLQALQDDYQLINFHGNHFSHSHIHESYLNLRLEELKFAALLQAAKAHSVQEQAEKLLN

Radius of gyration: 60.72 Å; Cα contacts (8 Å, |Δi|>4): 150; chains: 1; bounding box: 85×56×199 Å

Mean predicted aligned error: 15.85 Å

Foldseek 3Di:
DPVVVVVVVVVVVVVVVVVVVVVVVVVVVVVVVVVVVVVVVVVVVVVVVVVVVVVVVVVVVVVVVVVVVVVVVVVVVCVVVVVVVVVVVVVVVVVVVVVVVVVVVVVVVVVVVVVVVVVVVVVVVVVVVVVVVVVLVVLCVVCPVCSVVVVVVVLVVLLVVLVVCVVVVPQDDFWDALVNLVVVDDPPCDLVNLVVVLVVLVVVLVVCVVVLVFKDADDPDPVLRVVLSVVLNVVLVVLLVVLLVVDDNTCLRVSLSNSVSSQSNSQVVCCVRHSMHTDVVSNVSSNSSSSSSSNNVVVVVVVVVVVVVVVVD

Secondary structure (DSSP, 8-state):
--HHHHHHHHHHHHHHHHHHHHHHHHHHHHHHHHHHHHHHHHHHHHHHHHHHHHHHHHHHHHHHHHHHHHHHHHHHTTHHHHHHHHHHHHHHHHHHHHHHHHHHHHHHHHHHHHHHHHHHHHHHHHHHHHHHHHHHHHHHHHHGGGHHHHHHHHHHHHHHHHHHHHHHT-SSS----HHHHHTTSPTT--HHHHHHHHHHHHHHHHHHHHHTTTEE---SSHHHHHHHHHHHHHHHHHHHHHHHHH--TTTHHHHHHHHHHHHHHHHHHHTTTTS-EE-HHHHHHHHHHHHHHHHHHHHHHHHHHHHHHHHH-